Protein AF-A0A941J2A3-F1 (afdb_monomer)

Radius of gyration: 23.54 Å; Cα contacts (8 Å, |Δi|>4): 698; chains: 1; bounding box: 68×48×67 Å

Sequence (342 aa):
MAAGARAVFLANVDDDARRCRMRPGDLDRIDPAVDERLAACHDAADERVDGVRDEADLAPLRIPPAAVGGQASGRVEVAAAQRPYARLFVRRDGALRVLRGPLTARELRAGVALALEGRDIVRDPRRWDGEVTVTLTVTDRGRSTSDRVRLKVAPVLFQHDLQRAERIFAARPGPGRGVPPGPWSVGDAYRPREWRPFASSLVRAAGAAGLSRRDVTFTAGTEQWWRDIWRQDMVEPGVASVPAPGGRVHGMRVLLRAPVLWAPPEGGKATLSRSARLLFRDFRGPDVGVVQQFTPGREPGGVDLQNFTGNFESVPPYEGHRTGGWCTARLRTGRPIRRSCG

Organism: NCBI:txid68278

Structure (mmCIF, N/CA/C/O backbone):
data_AF-A0A941J2A3-F1
#
_entry.id   AF-A0A941J2A3-F1
#
loop_
_atom_site.group_PDB
_atom_site.id
_atom_site.type_symbol
_atom_site.label_atom_id
_atom_site.label_alt_id
_atom_site.label_comp_id
_atom_site.label_asym_id
_atom_site.label_entity_id
_atom_site.label_seq_id
_atom_site.pdbx_PDB_ins_code
_atom_site.Cartn_x
_atom_site.Cartn_y
_atom_site.Cartn_z
_atom_site.occupancy
_atom_site.B_iso_or_equiv
_atom_site.auth_seq_id
_atom_site.auth_comp_id
_atom_site.auth_asym_id
_atom_site.auth_atom_id
_atom_site.pdbx_PDB_model_num
ATOM 1 N N . MET A 1 1 ? 5.681 -17.358 30.801 1.00 32.25 1 MET A N 1
ATOM 2 C CA . MET A 1 1 ? 5.104 -16.083 30.324 1.00 32.25 1 MET A CA 1
ATOM 3 C C . MET A 1 1 ? 5.087 -16.123 28.806 1.00 32.25 1 MET A C 1
ATOM 5 O O . MET A 1 1 ? 6.141 -16.011 28.197 1.00 32.25 1 MET A O 1
ATOM 9 N N . ALA A 1 2 ? 3.934 -16.421 28.205 1.00 30.06 2 ALA A N 1
ATOM 10 C CA . ALA A 1 2 ? 3.794 -16.459 26.752 1.00 30.06 2 ALA A CA 1
ATOM 11 C C . ALA A 1 2 ? 3.868 -15.026 26.208 1.00 30.06 2 ALA A C 1
ATOM 13 O O . ALA A 1 2 ? 3.202 -14.139 26.741 1.00 30.06 2 ALA A O 1
ATOM 14 N N . ALA A 1 3 ? 4.694 -14.799 25.185 1.00 34.88 3 ALA A N 1
ATOM 15 C CA . ALA A 1 3 ? 4.726 -13.544 24.446 1.00 34.88 3 ALA A CA 1
ATOM 16 C C . ALA A 1 3 ? 3.300 -13.238 23.957 1.00 34.88 3 ALA A C 1
ATOM 18 O O . ALA A 1 3 ? 2.760 -13.955 23.118 1.00 34.88 3 ALA A O 1
ATOM 19 N N . GLY A 1 4 ? 2.654 -12.241 24.565 1.00 40.44 4 GLY A N 1
ATOM 20 C CA . GLY A 1 4 ? 1.255 -11.921 24.299 1.00 40.44 4 GLY A CA 1
ATOM 21 C C . GLY A 1 4 ? 1.081 -11.521 22.840 1.00 40.44 4 GLY A C 1
ATOM 22 O O . GLY A 1 4 ? 1.649 -10.518 22.408 1.00 40.44 4 GLY A O 1
ATOM 23 N N . ALA A 1 5 ? 0.321 -12.315 22.086 1.00 52.28 5 ALA A N 1
ATOM 24 C CA . ALA A 1 5 ? 0.013 -12.052 20.689 1.00 52.28 5 ALA A CA 1
ATOM 25 C C . ALA A 1 5 ? -0.629 -10.662 20.560 1.00 52.28 5 ALA A C 1
ATOM 27 O O . ALA A 1 5 ? -1.740 -10.419 21.030 1.00 52.28 5 ALA A O 1
ATOM 28 N N . ARG A 1 6 ? 0.104 -9.724 19.961 1.00 75.94 6 ARG A N 1
ATOM 29 C CA . ARG A 1 6 ? -0.414 -8.405 19.608 1.00 75.94 6 ARG A CA 1
ATOM 30 C C . ARG A 1 6 ? -1.215 -8.547 18.316 1.00 75.94 6 ARG A C 1
ATOM 32 O O . ARG A 1 6 ? -0.736 -9.178 17.378 1.00 75.94 6 ARG A O 1
ATOM 39 N N . ALA A 1 7 ? -2.409 -7.962 18.262 1.00 90.75 7 ALA A N 1
ATOM 40 C CA . ALA A 1 7 ? -3.185 -7.932 17.027 1.00 90.75 7 ALA A CA 1
ATOM 41 C C . ALA A 1 7 ? -2.427 -7.148 15.941 1.00 90.75 7 ALA A C 1
ATOM 43 O O . ALA A 1 7 ? -1.733 -6.171 16.236 1.00 90.75 7 ALA A O 1
ATOM 44 N N . VAL A 1 8 ? -2.557 -7.580 14.691 1.00 95.00 8 VAL A N 1
ATOM 45 C CA . VAL A 1 8 ? -1.927 -6.941 13.530 1.00 95.00 8 VAL A CA 1
ATOM 46 C C . VAL A 1 8 ? -2.986 -6.467 12.541 1.00 95.00 8 VAL A C 1
ATOM 48 O O . VAL A 1 8 ? -4.075 -7.035 12.499 1.00 95.00 8 VAL A O 1
ATOM 51 N N . PHE A 1 9 ? -2.687 -5.418 11.778 1.00 97.62 9 PHE A N 1
ATOM 52 C CA . PHE A 1 9 ? -3.579 -4.853 10.756 1.00 97.62 9 PHE A CA 1
ATOM 53 C C . PHE A 1 9 ? -2.792 -4.479 9.496 1.00 97.62 9 PHE A C 1
ATOM 55 O O . PHE A 1 9 ? -1.593 -4.223 9.586 1.00 97.62 9 PHE A O 1
ATOM 62 N N . LEU A 1 10 ? -3.438 -4.448 8.329 1.00 98.25 10 LEU A N 1
ATOM 63 C CA . LEU A 1 10 ? -2.794 -4.026 7.083 1.00 98.25 10 LEU A CA 1
ATOM 64 C C . LEU A 1 10 ? -2.764 -2.500 6.954 1.00 98.25 10 LEU A C 1
ATOM 66 O O . LEU A 1 10 ? -3.616 -1.789 7.489 1.00 98.25 10 LEU A O 1
ATOM 70 N N . ALA A 1 11 ? -1.776 -2.000 6.215 1.00 98.38 11 ALA A N 1
ATOM 71 C CA . ALA A 1 11 ? -1.878 -0.683 5.608 1.00 98.38 11 ALA A CA 1
ATOM 72 C C . ALA A 1 11 ? -2.713 -0.826 4.326 1.00 98.38 11 ALA A C 1
ATOM 74 O O . ALA A 1 11 ? -2.314 -1.578 3.443 1.00 98.38 11 ALA A O 1
ATOM 75 N N . ASN A 1 12 ? -3.840 -0.122 4.236 1.00 98.50 12 ASN A N 1
ATOM 76 C CA . ASN A 1 12 ? -4.791 -0.169 3.124 1.00 98.50 12 ASN A CA 1
ATOM 77 C C . ASN A 1 12 ? -4.297 0.712 1.955 1.00 98.50 12 ASN A C 1
ATOM 79 O O . ASN A 1 12 ? -4.782 1.826 1.711 1.00 98.50 12 ASN A O 1
ATOM 83 N N . VAL A 1 13 ? -3.177 0.286 1.357 1.00 98.38 13 VAL A N 1
ATOM 84 C CA . VAL A 1 13 ? -2.382 1.056 0.378 1.00 98.38 13 VAL A CA 1
ATOM 85 C C . VAL A 1 13 ? -2.541 0.562 -1.063 1.00 98.38 13 VAL A C 1
ATOM 87 O O . VAL A 1 13 ? -1.806 1.016 -1.947 1.00 98.38 13 VAL A O 1
ATOM 90 N N . ASP A 1 14 ? -3.468 -0.354 -1.311 1.00 98.56 14 ASP A N 1
ATOM 91 C CA . ASP A 1 14 ? -3.864 -0.817 -2.634 1.00 98.56 14 ASP A CA 1
ATOM 92 C C . ASP A 1 14 ? -5.034 0.006 -3.210 1.00 98.56 14 ASP A C 1
ATOM 94 O O . ASP A 1 14 ? -5.204 1.177 -2.862 1.00 98.56 14 ASP A O 1
ATOM 98 N N . ASP A 1 15 ? -5.701 -0.516 -4.240 1.00 98.44 15 ASP A N 1
ATOM 99 C CA . ASP A 1 15 ? -6.724 0.203 -5.014 1.00 98.44 15 ASP A CA 1
ATOM 100 C C . ASP A 1 15 ? -7.743 -0.794 -5.583 1.00 98.44 15 ASP A C 1
ATOM 102 O O . ASP A 1 15 ? -7.796 -1.063 -6.794 1.00 98.44 15 ASP A O 1
ATOM 106 N N . ASP A 1 16 ? -8.532 -1.392 -4.702 1.00 98.19 16 ASP A N 1
ATOM 107 C CA . ASP A 1 16 ? -9.482 -2.455 -5.001 1.00 98.19 16 ASP A CA 1
ATOM 108 C C . ASP A 1 16 ? -10.511 -2.062 -6.055 1.00 98.19 16 ASP A C 1
ATOM 110 O O . ASP A 1 16 ? -10.793 -2.803 -7.008 1.00 98.19 16 ASP A O 1
ATOM 114 N N . ALA A 1 17 ? -11.044 -0.849 -5.932 1.00 96.81 17 ALA A N 1
ATOM 115 C CA . ALA A 1 17 ? -12.019 -0.312 -6.871 1.00 96.81 17 ALA A CA 1
ATOM 116 C C . ALA A 1 17 ? -11.379 0.183 -8.182 1.00 96.81 17 ALA A C 1
ATOM 118 O O . ALA A 1 17 ? -12.089 0.575 -9.118 1.00 96.81 17 ALA A O 1
ATOM 119 N N . ARG A 1 18 ? -10.040 0.173 -8.288 1.00 96.50 18 ARG A N 1
ATOM 120 C CA . ARG A 1 18 ? -9.280 0.762 -9.404 1.00 96.50 18 ARG A CA 1
ATOM 121 C C . ARG A 1 18 ? -9.681 2.219 -9.654 1.00 96.50 18 ARG A C 1
ATOM 123 O O . ARG A 1 18 ? -9.860 2.644 -10.805 1.00 96.50 18 ARG A O 1
ATOM 130 N N . ARG A 1 19 ? -9.884 2.983 -8.583 1.00 95.81 19 ARG A N 1
ATOM 131 C CA . ARG A 1 19 ? -10.281 4.396 -8.618 1.00 95.81 19 ARG A CA 1
ATOM 132 C C . ARG A 1 19 ? -9.101 5.305 -8.939 1.00 95.81 19 ARG A C 1
ATOM 134 O O . ARG A 1 19 ? -9.289 6.373 -9.528 1.00 95.81 19 ARG A O 1
ATOM 141 N N . CYS A 1 20 ? -7.875 4.876 -8.650 1.00 96.69 20 CYS A N 1
ATOM 142 C CA . CYS A 1 20 ? -6.683 5.684 -8.858 1.00 96.69 20 CYS A CA 1
ATOM 143 C C . CYS A 1 20 ? -6.202 5.644 -10.316 1.00 96.69 20 CYS A C 1
ATOM 145 O O . CYS A 1 20 ? -5.289 4.906 -10.701 1.00 96.69 20 CYS A O 1
ATOM 147 N N . ARG A 1 21 ? -6.803 6.494 -11.156 1.00 93.50 21 ARG A N 1
ATOM 148 C CA . ARG A 1 21 ? -6.482 6.604 -12.588 1.00 93.50 21 ARG A CA 1
ATOM 149 C C . ARG A 1 21 ? -5.301 7.534 -12.866 1.00 93.50 21 ARG A C 1
ATOM 151 O O . ARG A 1 21 ? -5.154 8.588 -12.249 1.00 93.50 21 ARG A O 1
ATOM 158 N N . MET A 1 22 ? -4.497 7.168 -13.863 1.00 94.81 22 MET A N 1
ATOM 159 C CA . MET A 1 22 ? -3.527 8.085 -14.464 1.00 94.81 22 MET A CA 1
ATOM 160 C C . MET A 1 22 ? -4.235 9.059 -15.408 1.00 94.81 22 MET A C 1
ATOM 162 O O . MET A 1 22 ? -5.175 8.688 -16.111 1.00 94.81 22 MET A O 1
ATOM 166 N N . ARG A 1 23 ? -3.760 10.302 -15.446 1.00 96.12 23 ARG A N 1
ATOM 167 C CA . ARG A 1 23 ? -4.183 11.316 -16.412 1.00 96.12 23 ARG A CA 1
ATOM 168 C C . ARG A 1 23 ? -3.359 11.187 -17.701 1.00 96.12 23 ARG A C 1
ATOM 170 O O . ARG A 1 23 ? -2.209 10.735 -17.654 1.00 96.12 23 ARG A O 1
ATOM 177 N N . PRO A 1 24 ? -3.902 11.611 -18.855 1.00 94.81 24 PRO A N 1
ATOM 178 C CA . PRO A 1 24 ? -3.136 11.667 -20.095 1.00 94.81 24 PRO A CA 1
ATOM 179 C C . PRO A 1 24 ? -1.817 12.439 -19.922 1.00 94.81 24 PRO A C 1
ATOM 181 O O . PRO A 1 24 ? -1.796 13.543 -19.376 1.00 94.81 24 PRO A O 1
ATOM 184 N N . GLY A 1 25 ? -0.711 11.841 -20.371 1.00 93.06 25 GLY A N 1
ATOM 185 C CA . GLY A 1 25 ? 0.635 12.426 -20.295 1.00 93.06 25 GLY A CA 1
ATOM 186 C C . GLY A 1 25 ? 1.369 12.252 -18.958 1.00 93.06 25 GLY A C 1
ATOM 187 O O . GLY A 1 25 ? 2.542 12.612 -18.871 1.00 93.06 25 GLY A O 1
ATOM 188 N N . ASP A 1 26 ? 0.746 11.668 -17.930 1.00 94.88 26 ASP A N 1
ATOM 189 C CA . ASP A 1 26 ? 1.388 11.462 -16.619 1.00 94.88 26 ASP A CA 1
ATOM 190 C C . ASP A 1 26 ? 2.672 10.634 -16.686 1.00 94.88 26 ASP A C 1
ATOM 192 O O . ASP A 1 26 ? 3.593 10.852 -15.906 1.00 94.88 26 ASP A O 1
ATOM 196 N N . LEU A 1 27 ? 2.748 9.673 -17.605 1.00 92.19 27 LEU A N 1
ATOM 197 C CA . LEU A 1 27 ? 3.938 8.839 -17.774 1.00 92.19 27 LEU A CA 1
ATOM 198 C C . LEU A 1 27 ? 5.156 9.636 -18.249 1.00 92.19 27 LEU A C 1
ATOM 200 O O . LEU A 1 27 ? 6.283 9.261 -17.945 1.00 92.19 27 LEU A O 1
ATOM 204 N N . ASP A 1 28 ? 4.931 10.735 -18.966 1.00 89.44 28 ASP A N 1
ATOM 205 C CA . ASP A 1 28 ? 5.988 11.483 -19.642 1.00 89.44 28 ASP A CA 1
ATOM 206 C C . ASP A 1 28 ? 6.327 12.802 -18.951 1.00 89.44 28 ASP A C 1
ATOM 208 O O . ASP A 1 28 ? 7.429 13.319 -19.115 1.00 89.44 28 ASP A O 1
ATOM 212 N N . ARG A 1 29 ? 5.416 13.349 -18.148 1.00 89.75 29 ARG A N 1
ATOM 213 C CA . ARG A 1 29 ? 5.586 14.672 -17.543 1.00 89.75 29 ARG A CA 1
ATOM 214 C C . ARG A 1 29 ? 6.759 14.730 -16.555 1.00 89.75 29 ARG A C 1
ATOM 216 O O . ARG A 1 29 ? 6.855 13.904 -15.652 1.00 89.75 29 ARG A O 1
ATOM 223 N N . ILE A 1 30 ? 7.618 15.735 -16.671 1.00 86.75 30 ILE A N 1
ATOM 224 C CA . ILE A 1 30 ? 8.715 15.991 -15.725 1.00 86.75 30 ILE A CA 1
ATOM 225 C C . ILE A 1 30 ? 8.184 16.928 -14.639 1.00 86.75 30 ILE A C 1
ATOM 227 O O . ILE A 1 30 ? 8.301 18.144 -14.729 1.00 86.75 30 ILE A O 1
ATOM 231 N N . ASP A 1 31 ? 7.484 16.353 -13.666 1.00 87.56 31 ASP A N 1
ATOM 232 C CA . ASP A 1 31 ? 6.818 17.106 -12.605 1.00 87.56 31 ASP A CA 1
ATOM 233 C C . ASP A 1 31 ? 6.670 16.229 -11.350 1.00 87.56 31 ASP A C 1
ATOM 235 O O . ASP A 1 31 ? 5.950 15.223 -11.405 1.00 87.56 31 ASP A O 1
ATOM 239 N N . PRO A 1 32 ? 7.321 16.576 -10.223 1.00 87.75 32 PRO A N 1
ATOM 240 C CA . PRO A 1 32 ? 7.183 15.826 -8.977 1.00 87.75 32 PRO A CA 1
ATOM 241 C C . PRO A 1 32 ? 5.744 15.809 -8.439 1.00 87.75 32 PRO A C 1
ATOM 243 O O . PRO A 1 32 ? 5.368 14.842 -7.778 1.00 87.75 32 PRO A O 1
ATOM 246 N N . ALA A 1 33 ? 4.892 16.783 -8.788 1.00 92.19 33 ALA A N 1
ATOM 247 C CA . ALA A 1 33 ? 3.485 16.773 -8.380 1.00 92.19 33 ALA A CA 1
ATOM 248 C C . ALA A 1 33 ? 2.704 15.591 -8.989 1.00 92.19 33 ALA A C 1
ATOM 250 O O . ALA A 1 33 ? 1.691 15.154 -8.436 1.00 92.19 33 ALA A O 1
ATOM 251 N N . VAL A 1 34 ? 3.166 15.033 -10.118 1.00 93.88 34 VAL A N 1
ATOM 252 C CA . VAL A 1 34 ? 2.606 13.789 -10.667 1.00 93.88 34 VAL A CA 1
ATOM 253 C C . VAL A 1 34 ? 2.948 12.612 -9.759 1.00 93.88 34 VAL A C 1
ATOM 255 O O . VAL A 1 34 ? 2.068 11.811 -9.456 1.00 93.88 34 VAL A O 1
ATOM 258 N N . ASP A 1 35 ? 4.196 12.518 -9.302 1.00 92.88 35 ASP A N 1
ATOM 259 C CA . ASP A 1 35 ? 4.647 11.444 -8.415 1.00 92.88 35 ASP A CA 1
ATOM 260 C C . ASP A 1 35 ? 3.943 11.504 -7.054 1.00 92.88 35 ASP A C 1
ATOM 262 O O . ASP A 1 35 ? 3.495 10.475 -6.552 1.00 92.88 35 ASP A O 1
ATOM 266 N N . GLU A 1 36 ? 3.799 12.701 -6.484 1.00 93.88 36 GLU A N 1
ATOM 267 C CA . GLU A 1 36 ? 3.058 12.933 -5.239 1.00 93.88 36 GLU A CA 1
ATOM 268 C C . GLU A 1 36 ? 1.589 12.533 -5.379 1.00 93.88 36 GLU A C 1
ATOM 270 O O . GLU A 1 36 ? 1.073 11.772 -4.563 1.00 93.88 36 GLU A O 1
ATOM 275 N N . ARG A 1 37 ? 0.917 12.974 -6.451 1.00 96.19 37 ARG A N 1
ATOM 276 C CA . ARG A 1 37 ? -0.491 12.633 -6.688 1.00 96.19 37 ARG A CA 1
ATOM 277 C C . ARG A 1 37 ? -0.700 11.135 -6.884 1.00 96.19 37 ARG A C 1
ATOM 279 O O . ARG A 1 37 ? -1.685 10.593 -6.391 1.00 96.19 37 ARG A O 1
ATOM 286 N N . LEU A 1 38 ? 0.172 10.476 -7.650 1.00 96.81 38 LEU A N 1
ATOM 287 C CA . LEU A 1 38 ? 0.055 9.039 -7.888 1.00 96.81 38 LEU A CA 1
ATOM 288 C C . LEU A 1 38 ? 0.265 8.253 -6.592 1.00 96.81 38 LEU A C 1
ATOM 290 O O . LEU A 1 38 ? -0.517 7.342 -6.343 1.00 96.81 38 LEU A O 1
ATOM 294 N N . ALA A 1 39 ? 1.251 8.628 -5.772 1.00 95.75 39 ALA A N 1
ATOM 295 C CA . ALA A 1 39 ? 1.518 7.987 -4.486 1.00 95.75 39 ALA A CA 1
ATOM 296 C C . ALA A 1 39 ? 0.429 8.255 -3.431 1.00 95.75 39 ALA A C 1
ATOM 298 O O . ALA A 1 39 ? 0.173 7.396 -2.597 1.00 95.75 39 ALA A O 1
ATOM 299 N N . ALA A 1 40 ? -0.229 9.417 -3.474 1.00 96.44 40 ALA A N 1
ATOM 300 C CA . ALA A 1 40 ? -1.281 9.792 -2.528 1.00 96.44 40 ALA A CA 1
ATOM 301 C C . ALA A 1 40 ? -2.640 9.111 -2.784 1.00 96.44 40 ALA A C 1
ATOM 303 O O . ALA A 1 40 ? -3.573 9.330 -2.018 1.00 96.44 40 ALA A O 1
ATOM 304 N N . CYS A 1 41 ? -2.782 8.334 -3.864 1.00 97.75 41 CYS A N 1
ATOM 305 C CA . CYS A 1 41 ? -4.029 7.649 -4.198 1.00 97.75 41 CYS A CA 1
ATOM 306 C C . CYS A 1 41 ? -3.910 6.137 -3.973 1.00 97.75 41 CYS A C 1
ATOM 308 O O . CYS A 1 41 ? -3.144 5.461 -4.669 1.00 97.75 41 CYS A O 1
ATOM 310 N N . HIS A 1 42 ? -4.708 5.658 -3.024 1.00 98.00 42 HIS A N 1
ATOM 311 C CA . HIS A 1 42 ? -4.906 4.277 -2.574 1.00 98.00 42 HIS A CA 1
ATOM 312 C C . HIS A 1 42 ? -6.183 4.233 -1.713 1.00 98.00 42 HIS A C 1
ATOM 314 O O . HIS A 1 42 ? -6.683 5.311 -1.381 1.00 98.00 42 HIS A O 1
ATOM 320 N N . ASP A 1 43 ? -6.689 3.072 -1.301 1.00 98.56 43 ASP A N 1
ATOM 321 C CA . ASP A 1 43 ? -7.992 2.947 -0.622 1.00 98.56 43 ASP A CA 1
ATOM 322 C C . ASP A 1 43 ? -8.108 3.754 0.682 1.00 98.56 43 ASP A C 1
ATOM 324 O O . ASP A 1 43 ? -9.030 4.563 0.809 1.00 98.56 43 ASP A O 1
ATOM 328 N N . ALA A 1 44 ? -7.070 3.785 1.522 1.00 98.19 44 ALA A N 1
ATOM 329 C CA . ALA A 1 44 ? -7.043 4.675 2.693 1.00 98.19 44 ALA A CA 1
ATOM 330 C C . ALA A 1 44 ? -6.933 6.196 2.425 1.00 98.19 44 ALA A C 1
ATOM 332 O O . ALA A 1 44 ? -6.915 6.996 3.381 1.00 98.19 44 ALA A O 1
ATOM 333 N N . ALA A 1 45 ? -6.842 6.639 1.167 1.00 97.38 45 ALA A N 1
ATOM 334 C CA . ALA A 1 45 ? -6.689 8.055 0.819 1.00 97.38 45 ALA A CA 1
ATOM 335 C C . ALA A 1 45 ? -7.936 8.902 1.124 1.00 97.38 45 ALA A C 1
ATOM 337 O O . ALA A 1 45 ? -7.812 10.108 1.347 1.00 97.38 45 ALA A O 1
ATOM 338 N N . ASP A 1 46 ? -9.122 8.296 1.188 1.00 96.88 46 ASP A N 1
ATOM 339 C CA . ASP A 1 46 ? -10.365 8.983 1.537 1.00 96.88 46 ASP A CA 1
ATOM 340 C C . ASP A 1 46 ? -11.124 8.257 2.660 1.00 96.88 46 ASP A C 1
ATOM 342 O O . ASP A 1 46 ? -10.511 7.595 3.485 1.00 96.88 46 ASP A O 1
ATOM 346 N N . GLU A 1 47 ? -12.413 8.528 2.823 1.00 97.50 47 GLU A N 1
ATOM 347 C CA . GLU A 1 47 ? -13.234 8.067 3.949 1.00 97.50 47 GLU A CA 1
ATOM 348 C C . GLU A 1 47 ? -14.279 7.017 3.544 1.00 97.50 47 GLU A C 1
ATOM 350 O O . GLU A 1 47 ? -15.231 6.767 4.293 1.00 97.50 47 GLU A O 1
ATOM 355 N N . ARG A 1 48 ? -14.162 6.464 2.338 1.00 97.25 48 ARG A N 1
ATOM 356 C CA . ARG A 1 48 ? -15.086 5.470 1.798 1.00 97.25 48 ARG A CA 1
ATOM 357 C C . ARG A 1 48 ? -14.497 4.077 1.969 1.00 97.25 48 ARG A C 1
ATOM 359 O O . ARG A 1 48 ? -13.289 3.926 2.013 1.00 97.25 48 ARG A O 1
ATOM 366 N N . VAL A 1 49 ? -15.391 3.099 2.106 1.00 98.12 49 VAL A N 1
ATOM 367 C CA . VAL A 1 49 ? -15.054 1.677 2.020 1.00 98.12 49 VAL A CA 1
ATOM 368 C C . VAL A 1 49 ? -15.742 1.152 0.765 1.00 98.12 49 VAL A C 1
ATOM 370 O O . VAL A 1 49 ? -16.968 0.995 0.746 1.00 98.12 49 VAL A O 1
ATOM 373 N N . ASP A 1 50 ? -14.978 0.956 -0.301 1.00 95.00 50 ASP A N 1
ATOM 374 C CA . ASP A 1 50 ? -15.455 0.736 -1.667 1.00 95.00 50 ASP A CA 1
ATOM 375 C C . ASP A 1 50 ? -15.659 -0.761 -1.979 1.00 95.00 50 ASP A C 1
ATOM 377 O O . ASP A 1 50 ? -15.195 -1.313 -2.978 1.00 95.00 50 ASP A O 1
ATOM 381 N N . GLY A 1 51 ? -16.454 -1.423 -1.135 1.00 95.44 51 GLY A N 1
ATOM 382 C CA . GLY A 1 51 ? -16.916 -2.795 -1.342 1.00 95.44 51 GLY A CA 1
ATOM 383 C C . GLY A 1 51 ? -16.242 -3.830 -0.445 1.00 95.44 51 GLY A C 1
ATOM 384 O O . GLY A 1 51 ? -15.586 -3.518 0.541 1.00 95.44 51 GLY A O 1
ATOM 385 N N . VAL A 1 52 ? -16.483 -5.104 -0.761 1.00 95.75 52 VAL A N 1
ATOM 386 C CA . VAL A 1 52 ? -16.124 -6.231 0.120 1.00 95.75 52 VAL A CA 1
ATOM 387 C C . VAL A 1 52 ? -14.635 -6.561 0.148 1.00 95.75 52 VAL A C 1
ATOM 389 O O . VAL A 1 52 ? -14.219 -7.283 1.047 1.00 95.75 52 VAL A O 1
ATOM 392 N N . ARG A 1 53 ? -13.869 -6.112 -0.852 1.00 96.50 53 ARG A N 1
ATOM 393 C CA . ARG A 1 53 ? -12.418 -6.326 -0.886 1.00 96.50 53 ARG A CA 1
ATOM 394 C C . ARG A 1 53 ? -11.722 -5.308 0.010 1.00 96.50 53 ARG A C 1
ATOM 396 O O . ARG A 1 53 ? -11.152 -5.739 0.996 1.00 96.50 53 ARG A O 1
ATOM 403 N N . ASP A 1 54 ? -12.038 -4.029 -0.186 1.00 98.19 54 ASP A N 1
ATOM 404 C CA . ASP A 1 54 ? -11.543 -2.948 0.670 1.00 98.19 54 ASP A CA 1
ATOM 405 C C . ASP A 1 54 ? -11.904 -3.211 2.142 1.00 98.19 54 ASP A C 1
ATOM 407 O O . ASP A 1 54 ? -11.056 -3.231 3.027 1.00 98.19 54 ASP A O 1
ATOM 411 N N . GLU A 1 55 ? -13.158 -3.598 2.421 1.00 97.62 55 GLU A N 1
ATOM 412 C CA . GLU A 1 55 ? -13.560 -4.001 3.775 1.00 97.62 55 GLU A CA 1
ATOM 413 C C . GLU A 1 55 ? -12.718 -5.158 4.364 1.00 97.62 55 GLU A C 1
ATOM 415 O O . GLU A 1 55 ? -12.546 -5.220 5.585 1.00 97.62 55 GLU A O 1
ATOM 420 N N . ALA A 1 56 ? -12.207 -6.076 3.537 1.00 96.31 56 ALA A N 1
ATOM 421 C CA . ALA A 1 56 ? -11.386 -7.203 3.978 1.00 96.31 56 ALA A CA 1
ATOM 422 C C . ALA A 1 56 ? -9.959 -6.795 4.389 1.00 96.31 56 ALA A C 1
ATOM 424 O O . ALA A 1 56 ? -9.346 -7.516 5.183 1.00 96.31 56 ALA A O 1
ATOM 425 N N . ASP A 1 57 ? -9.459 -5.645 3.928 1.00 97.88 57 ASP A N 1
ATOM 426 C CA . ASP A 1 57 ? -8.170 -5.081 4.345 1.00 97.88 57 ASP A CA 1
ATOM 427 C C . ASP A 1 57 ? -8.222 -4.408 5.722 1.00 97.88 57 ASP A C 1
ATOM 429 O O . ASP A 1 57 ? -7.201 -4.270 6.410 1.00 97.88 57 ASP A O 1
ATOM 433 N N . LEU A 1 58 ? -9.419 -4.031 6.180 1.00 98.19 58 LEU A N 1
ATOM 434 C CA . LEU A 1 58 ? -9.611 -3.399 7.478 1.00 98.19 58 LEU A CA 1
ATOM 435 C C . LEU A 1 58 ? -9.569 -4.428 8.618 1.00 98.19 58 LEU A C 1
ATOM 437 O O . LEU A 1 58 ? -10.199 -5.486 8.587 1.00 98.19 58 LEU A O 1
ATOM 441 N N . ALA A 1 59 ? -8.900 -4.076 9.717 1.00 97.31 59 ALA A N 1
ATOM 442 C CA . ALA A 1 59 ? -8.857 -4.920 10.905 1.00 97.31 59 ALA A CA 1
ATOM 443 C C . ALA A 1 59 ? -10.169 -4.822 11.706 1.00 97.31 59 ALA A C 1
ATOM 445 O O . ALA A 1 59 ? -10.499 -3.746 12.222 1.00 97.31 59 ALA A O 1
ATOM 446 N N . PRO A 1 60 ? -10.919 -5.926 11.881 1.00 96.31 60 PRO A N 1
ATOM 447 C CA . PRO A 1 60 ? -12.175 -5.896 12.613 1.00 96.31 60 PRO A CA 1
ATOM 448 C C . PRO A 1 60 ? -11.932 -5.710 14.115 1.00 96.31 60 PRO A C 1
ATOM 450 O O . PRO A 1 60 ? -11.151 -6.428 14.738 1.00 96.31 60 PRO A O 1
ATOM 453 N N . LEU A 1 61 ? -12.675 -4.786 14.719 1.00 96.94 61 LEU A N 1
ATOM 454 C CA . LEU A 1 61 ? -12.719 -4.546 16.159 1.00 96.94 61 LEU A CA 1
ATOM 455 C C . LEU A 1 61 ? -14.159 -4.736 16.653 1.00 96.94 61 LEU A C 1
ATOM 457 O O . LEU A 1 61 ? -15.122 -4.437 15.947 1.00 96.94 61 LEU A O 1
ATOM 461 N N . ARG A 1 62 ? -14.336 -5.250 17.873 1.00 96.88 62 ARG A N 1
ATOM 462 C CA . ARG A 1 62 ? -15.670 -5.500 18.437 1.00 96.88 62 ARG A CA 1
ATOM 463 C C . ARG A 1 62 ? -15.775 -4.962 19.851 1.00 96.88 62 ARG A C 1
ATOM 465 O O . ARG A 1 62 ? -14.903 -5.216 20.675 1.00 96.88 62 ARG A O 1
ATOM 472 N N . ILE A 1 63 ? -16.878 -4.276 20.122 1.00 97.81 63 ILE A N 1
ATOM 473 C CA . ILE A 1 63 ? -17.325 -3.952 21.475 1.00 97.81 63 ILE A CA 1
ATOM 474 C C . ILE A 1 63 ? -18.479 -4.908 21.788 1.00 97.81 63 ILE A C 1
ATOM 476 O O . ILE A 1 63 ? -19.483 -4.876 21.067 1.00 97.81 63 ILE A O 1
ATOM 480 N N . PRO A 1 64 ? -18.360 -5.783 22.802 1.00 97.62 64 PRO A N 1
ATOM 481 C CA . PRO A 1 64 ? -19.450 -6.677 23.168 1.00 97.62 64 PRO A CA 1
ATOM 482 C C . PRO A 1 64 ? -20.657 -5.886 23.707 1.00 97.62 64 PRO A C 1
ATOM 484 O O . PRO A 1 64 ? -20.481 -4.770 24.203 1.00 97.62 64 PRO A O 1
ATOM 487 N N . PRO A 1 65 ? -21.875 -6.455 23.642 1.00 97.94 65 PRO A N 1
ATOM 488 C CA . PRO A 1 65 ? -23.051 -5.902 24.309 1.00 97.94 65 PRO A CA 1
ATOM 489 C C . PRO A 1 65 ? -22.774 -5.542 25.774 1.00 97.94 65 PRO A C 1
ATOM 491 O O . PRO A 1 65 ? -22.233 -6.354 26.524 1.00 97.94 65 PRO A O 1
ATOM 494 N N . ALA A 1 66 ? -23.168 -4.338 26.189 1.00 95.38 66 ALA A N 1
ATOM 495 C CA . ALA A 1 66 ? -22.937 -3.828 27.537 1.00 95.38 66 ALA A CA 1
ATOM 496 C C . ALA A 1 66 ? -24.244 -3.433 28.247 1.00 95.38 66 ALA A C 1
ATOM 498 O O . ALA A 1 66 ? -25.133 -2.803 27.669 1.00 95.38 66 ALA A O 1
ATOM 499 N N . ALA A 1 67 ? -24.341 -3.745 29.541 1.00 95.94 67 ALA A N 1
ATOM 500 C CA . ALA A 1 67 ? -25.465 -3.355 30.390 1.00 95.94 67 ALA A CA 1
ATOM 501 C C . ALA A 1 67 ? -25.316 -1.896 30.867 1.00 95.94 67 ALA A C 1
ATOM 503 O O . ALA A 1 67 ? -24.790 -1.631 31.946 1.00 95.94 67 ALA A O 1
ATOM 504 N N . VAL A 1 68 ? -25.774 -0.943 30.050 1.00 97.06 68 VAL A N 1
ATOM 505 C CA . VAL A 1 68 ? -25.646 0.504 30.313 1.00 97.06 68 VAL A CA 1
ATOM 506 C C . VAL A 1 68 ? -26.997 1.219 30.446 1.00 97.06 68 VAL A C 1
ATOM 508 O O . VAL A 1 68 ? -28.013 0.782 29.890 1.00 97.06 68 VAL A O 1
ATOM 511 N N . GLY A 1 69 ? -27.030 2.335 31.183 1.00 96.94 69 GLY A N 1
ATOM 512 C CA . GLY A 1 69 ? -28.192 3.221 31.324 1.00 96.94 69 GLY A CA 1
ATOM 513 C C . GLY A 1 69 ? -28.631 3.896 30.014 1.00 96.94 69 GLY A C 1
ATOM 514 O O . GLY A 1 69 ? -27.923 3.885 29.013 1.00 96.94 69 GLY A O 1
ATOM 515 N N . GLY A 1 70 ? -29.850 4.458 29.988 1.00 96.69 70 GLY A N 1
ATOM 516 C CA . GLY A 1 70 ? -30.448 5.040 28.769 1.00 96.69 70 GLY A CA 1
ATOM 517 C C . GLY A 1 70 ? -29.735 6.282 28.229 1.00 96.69 70 GLY A C 1
ATOM 518 O O . GLY A 1 70 ? -29.871 6.586 27.051 1.00 96.69 70 GLY A O 1
ATOM 519 N N . GLN A 1 71 ? -28.957 6.950 29.079 1.00 96.06 71 GLN A N 1
ATOM 520 C CA . GLN A 1 71 ? -28.175 8.147 28.755 1.00 96.06 71 GLN A CA 1
ATOM 521 C C . GLN A 1 71 ? -26.675 7.843 28.611 1.00 96.06 71 GLN A C 1
ATOM 523 O O . GLN A 1 71 ? -25.853 8.756 28.596 1.00 96.06 71 GLN A O 1
ATOM 528 N N . ALA A 1 72 ? -26.296 6.562 28.551 1.00 98.00 72 ALA A N 1
ATOM 529 C CA . ALA A 1 72 ? -24.903 6.180 28.394 1.00 98.00 72 ALA A CA 1
ATOM 530 C C . ALA A 1 72 ? -24.360 6.563 27.010 1.00 98.00 72 ALA A C 1
ATOM 532 O O . ALA A 1 72 ? -25.078 6.535 26.007 1.00 98.00 72 ALA A O 1
ATOM 533 N N . SER A 1 73 ? -23.067 6.867 26.951 1.00 98.19 73 SER A N 1
ATOM 534 C CA . SER A 1 73 ? -22.361 7.148 25.701 1.00 98.19 73 SER A CA 1
ATOM 535 C C . SER A 1 73 ? -20.984 6.496 25.690 1.00 98.19 73 SER A C 1
ATOM 537 O O . SER A 1 73 ? -20.362 6.315 26.736 1.00 98.19 73 SER A O 1
ATOM 539 N N . GLY A 1 74 ? -20.518 6.111 24.505 1.00 98.31 74 GLY A N 1
ATOM 540 C CA . GLY A 1 74 ? -19.202 5.517 24.298 1.00 98.31 74 GLY A CA 1
ATOM 541 C C . GLY A 1 74 ? -18.361 6.385 23.377 1.00 98.31 74 GLY A C 1
ATOM 542 O O . GLY A 1 74 ? -18.817 6.790 22.318 1.00 98.31 74 GLY A O 1
ATOM 543 N N . ARG A 1 75 ? -17.118 6.664 23.736 1.00 98.38 75 ARG A N 1
ATOM 544 C CA . ARG A 1 75 ? -16.148 7.368 22.896 1.00 98.38 75 ARG A CA 1
ATOM 545 C C . ARG A 1 75 ? -15.058 6.384 22.510 1.00 98.38 75 ARG A C 1
ATOM 547 O O . ARG A 1 75 ? -14.443 5.803 23.397 1.00 98.38 75 ARG A O 1
ATOM 554 N N . VAL A 1 76 ? -14.830 6.198 21.213 1.00 98.44 76 VAL A N 1
ATOM 555 C CA . VAL A 1 76 ? -13.729 5.367 20.710 1.00 98.44 76 VAL A CA 1
ATOM 556 C C . VAL A 1 76 ? -12.757 6.253 19.960 1.00 98.44 76 VAL A C 1
ATOM 558 O O . VAL A 1 76 ? -13.157 6.989 19.059 1.00 98.44 76 VAL A O 1
ATOM 561 N N . GLU A 1 77 ? -11.488 6.201 20.343 1.00 97.38 77 GLU A N 1
ATOM 562 C CA . GLU A 1 77 ? -10.470 7.098 19.811 1.00 97.38 77 GLU A CA 1
ATOM 563 C C . GLU A 1 77 ? -9.153 6.373 19.557 1.00 97.38 77 GLU A C 1
ATOM 565 O O . GLU A 1 77 ? -8.731 5.506 20.324 1.00 97.38 77 GLU A O 1
ATOM 570 N N . VAL A 1 78 ? -8.479 6.795 18.488 1.00 97.44 78 VAL A N 1
ATOM 571 C CA . VAL A 1 78 ? -7.054 6.543 18.267 1.00 97.44 78 VAL A CA 1
ATOM 572 C C . VAL A 1 78 ? -6.257 7.648 18.961 1.00 97.44 78 VAL A C 1
ATOM 574 O O . VAL A 1 78 ? -6.640 8.829 18.899 1.00 97.44 78 VAL A O 1
ATOM 577 N N . ALA A 1 79 ? -5.145 7.283 19.607 1.00 95.12 79 ALA A N 1
ATOM 578 C CA . ALA A 1 79 ? -4.257 8.250 20.250 1.00 95.12 79 ALA A CA 1
ATOM 579 C C . ALA A 1 79 ? -3.825 9.346 19.260 1.00 95.12 79 ALA A C 1
ATOM 581 O O . ALA A 1 79 ? -3.573 9.072 18.088 1.00 95.12 79 ALA A O 1
ATOM 582 N N . ALA A 1 80 ? -3.732 10.598 19.720 1.00 94.50 80 ALA A N 1
ATOM 583 C CA . ALA A 1 80 ? -3.580 11.761 18.839 1.00 94.50 80 ALA A CA 1
ATOM 584 C C . ALA A 1 80 ? -2.402 11.643 17.850 1.00 94.50 80 ALA A C 1
ATOM 586 O O . ALA A 1 80 ? -2.583 11.897 16.662 1.00 94.50 80 ALA A O 1
ATOM 587 N N . ALA A 1 81 ? -1.241 11.173 18.317 1.00 95.50 81 ALA A N 1
ATOM 588 C CA . ALA A 1 81 ? -0.046 10.980 17.491 1.00 95.50 81 ALA A CA 1
ATOM 589 C C . ALA A 1 81 ? -0.195 9.892 16.405 1.00 95.50 81 ALA A C 1
ATOM 591 O O . ALA A 1 81 ? 0.558 9.881 15.438 1.00 95.50 81 ALA A O 1
ATOM 592 N N . GLN A 1 82 ? -1.166 8.986 16.551 1.00 96.94 82 GLN A N 1
ATOM 593 C CA . GLN A 1 82 ? -1.395 7.843 15.661 1.00 96.94 82 GLN A CA 1
ATOM 594 C C . GLN A 1 82 ? -2.524 8.091 14.645 1.00 96.94 82 GLN A C 1
ATOM 596 O O . GLN A 1 82 ? -2.633 7.360 13.666 1.00 96.94 82 GLN A O 1
ATOM 601 N N . ARG A 1 83 ? -3.347 9.135 14.833 1.00 95.88 83 ARG A N 1
ATOM 602 C CA . ARG A 1 83 ? -4.472 9.484 13.936 1.00 95.88 83 ARG A CA 1
ATOM 603 C C . ARG A 1 83 ? -4.080 9.711 12.466 1.00 95.88 83 ARG A C 1
ATOM 605 O O . ARG A 1 83 ? -4.898 9.405 11.600 1.00 95.88 83 ARG A O 1
ATOM 612 N N . PRO A 1 84 ? -2.877 10.217 12.127 1.00 97.00 84 PRO A N 1
ATOM 613 C CA . PRO A 1 84 ? -2.456 10.282 10.727 1.00 97.00 84 PRO A CA 1
ATOM 614 C C . PRO A 1 84 ? -2.343 8.903 10.061 1.00 97.00 84 PRO A C 1
ATOM 616 O O . PRO A 1 84 ? -2.578 8.803 8.862 1.00 97.00 84 PRO A O 1
ATOM 619 N N . TYR A 1 85 ? -2.048 7.853 10.834 1.00 98.19 85 TYR A N 1
ATOM 620 C CA . TYR A 1 85 ? -1.723 6.511 10.339 1.00 98.19 85 TYR A CA 1
ATOM 621 C C . TYR A 1 85 ? -2.876 5.512 10.440 1.00 98.19 85 TYR A C 1
ATOM 623 O O . TYR A 1 85 ? -2.745 4.390 9.957 1.00 98.19 85 TYR A O 1
ATOM 631 N N . ALA A 1 86 ? -3.995 5.887 11.064 1.00 98.06 86 ALA A N 1
ATOM 632 C CA . ALA A 1 86 ? -5.138 4.998 11.205 1.00 98.06 86 ALA A CA 1
ATOM 633 C C . ALA A 1 86 ? -6.481 5.731 11.203 1.00 98.06 86 ALA A C 1
ATOM 635 O O . ALA A 1 86 ? -6.596 6.850 11.708 1.00 98.06 86 ALA A O 1
ATOM 636 N N . ARG A 1 87 ? -7.512 5.065 10.683 1.00 98.44 87 ARG A N 1
ATOM 637 C CA . ARG A 1 87 ? -8.900 5.542 10.663 1.00 98.44 87 ARG A CA 1
ATOM 638 C C . ARG A 1 87 ? -9.825 4.482 11.252 1.00 98.44 87 ARG A C 1
ATOM 640 O O . ARG A 1 87 ? -9.626 3.290 11.051 1.00 98.44 87 ARG A O 1
ATOM 647 N N . LEU A 1 88 ? -10.829 4.925 12.007 1.00 98.56 88 LEU A N 1
ATOM 648 C CA . LEU A 1 88 ? -11.855 4.053 12.576 1.00 98.56 88 LEU A CA 1
ATOM 649 C C . LEU A 1 88 ? -13.163 4.202 11.810 1.00 98.56 88 LEU A C 1
ATOM 651 O O . LEU A 1 88 ? -13.637 5.317 11.576 1.00 98.56 88 LEU A O 1
ATOM 655 N N . PHE A 1 89 ? -13.779 3.066 11.524 1.00 98.75 89 PHE A N 1
ATOM 656 C CA . PHE A 1 89 ? -15.123 2.956 10.987 1.00 98.75 89 PHE A CA 1
ATOM 657 C C . PHE A 1 89 ? -16.023 2.229 11.981 1.00 98.75 89 PHE A C 1
ATOM 659 O O . PHE A 1 89 ? -15.571 1.397 12.769 1.00 98.75 89 PHE A O 1
ATOM 666 N N . VAL A 1 90 ? -17.314 2.535 11.932 1.00 98.62 90 VAL A N 1
ATOM 667 C CA . VAL A 1 90 ? -18.375 1.864 12.680 1.00 98.62 90 VAL A CA 1
ATOM 668 C C . VAL A 1 90 ? -19.420 1.345 11.710 1.00 98.62 90 VAL A C 1
ATOM 670 O O . VAL A 1 90 ? -19.795 2.040 10.763 1.00 98.62 90 VAL A O 1
ATOM 673 N N . ARG A 1 91 ? -19.908 0.124 11.943 1.00 98.06 91 ARG A N 1
ATOM 674 C CA . ARG A 1 91 ? -21.001 -0.425 11.145 1.00 98.06 91 ARG A CA 1
ATOM 675 C C . ARG A 1 91 ? -22.330 0.165 11.600 1.00 98.06 91 ARG A C 1
ATOM 677 O O . ARG A 1 91 ? -22.766 -0.074 12.723 1.00 98.06 91 ARG A O 1
ATOM 684 N N . ARG A 1 92 ? -22.979 0.915 10.711 1.00 96.50 92 ARG A N 1
ATOM 685 C CA . ARG A 1 92 ? -24.308 1.513 10.896 1.00 96.50 92 ARG A CA 1
ATOM 686 C C . ARG A 1 92 ? -25.130 1.274 9.640 1.00 96.50 92 ARG A C 1
ATOM 688 O O . ARG A 1 92 ? -24.639 1.488 8.534 1.00 96.50 92 ARG A O 1
ATOM 695 N N . ASP A 1 93 ? -26.361 0.807 9.820 1.00 93.69 93 ASP A N 1
ATOM 696 C CA . ASP A 1 93 ? -27.283 0.497 8.719 1.00 93.69 93 ASP A CA 1
ATOM 697 C C . ASP A 1 93 ? -26.666 -0.469 7.688 1.00 93.69 93 ASP A C 1
ATOM 699 O O . ASP A 1 93 ? -26.784 -0.290 6.481 1.00 93.69 93 ASP A O 1
ATOM 703 N N . GLY A 1 94 ? -25.925 -1.468 8.180 1.00 92.69 94 GLY A N 1
ATOM 704 C CA . GLY A 1 94 ? -25.260 -2.477 7.352 1.00 92.69 94 GLY A CA 1
ATOM 705 C C . GLY A 1 94 ? -23.944 -2.040 6.698 1.00 92.69 94 GLY A C 1
ATOM 706 O O . GLY A 1 94 ? -23.213 -2.911 6.237 1.00 92.69 94 GLY A O 1
ATOM 707 N N . ALA A 1 95 ? -23.579 -0.755 6.728 1.00 95.50 95 ALA A N 1
ATOM 708 C CA . ALA A 1 95 ? -22.381 -0.223 6.071 1.00 95.50 95 ALA A CA 1
ATOM 709 C C . ALA A 1 95 ? -21.341 0.303 7.070 1.00 95.50 95 ALA A C 1
ATOM 711 O O . ALA A 1 95 ? -21.692 0.816 8.136 1.00 95.50 95 ALA A O 1
ATOM 712 N N . LEU A 1 96 ? -20.056 0.215 6.717 1.00 98.19 96 LEU A N 1
ATOM 713 C CA . LEU A 1 96 ? -18.992 0.899 7.449 1.00 98.19 96 LEU A CA 1
ATOM 714 C C . LEU A 1 96 ? -19.025 2.394 7.135 1.00 98.19 96 LEU A C 1
ATOM 716 O O . LEU A 1 96 ? -19.062 2.813 5.982 1.00 98.19 96 LEU A O 1
ATOM 720 N N . ARG A 1 97 ? -19.025 3.211 8.186 1.00 97.50 97 ARG A N 1
ATOM 721 C CA . ARG A 1 97 ? -18.954 4.670 8.093 1.00 97.50 97 ARG A CA 1
ATOM 722 C C . ARG A 1 97 ? -17.866 5.166 9.018 1.00 97.50 97 ARG A C 1
ATOM 724 O O . ARG A 1 97 ? -17.729 4.627 10.115 1.00 97.50 97 ARG A O 1
ATOM 731 N N . VAL A 1 98 ? -17.137 6.207 8.620 1.00 98.00 98 VAL A N 1
ATOM 732 C CA . VAL A 1 98 ? -16.139 6.829 9.500 1.00 98.00 98 VAL A CA 1
ATOM 733 C C . VAL A 1 98 ? -16.776 7.148 10.844 1.00 98.00 98 VAL A C 1
ATOM 735 O O . VAL A 1 98 ? -17.836 7.781 10.916 1.00 98.00 98 VAL A O 1
ATOM 738 N N . LEU A 1 99 ? -16.137 6.680 11.912 1.00 98.00 99 LEU A N 1
ATOM 739 C CA . LEU A 1 99 ? -16.631 6.882 13.257 1.00 98.00 99 LEU A CA 1
ATOM 740 C C . LEU A 1 99 ? -16.500 8.361 13.623 1.00 98.00 99 LEU A C 1
ATOM 742 O O . LEU A 1 99 ? -15.409 8.880 13.854 1.00 98.00 99 LEU A O 1
ATOM 746 N N . ARG A 1 100 ? -17.650 9.031 13.688 1.00 94.69 100 ARG A N 1
ATOM 747 C CA . ARG A 1 100 ? -17.785 10.413 14.143 1.00 94.69 100 ARG A CA 1
ATOM 748 C C . ARG A 1 100 ? -18.680 10.470 15.367 1.00 94.69 100 ARG A C 1
ATOM 750 O O . ARG A 1 100 ? -19.769 9.893 15.368 1.00 94.69 100 ARG A O 1
ATOM 757 N N . GLY A 1 101 ? -18.233 11.226 16.364 1.00 94.25 101 GLY A N 1
ATOM 758 C CA . GLY A 1 101 ? -18.968 11.416 17.608 1.00 94.25 101 GLY A CA 1
ATOM 759 C C . GLY A 1 101 ? -19.063 10.143 18.458 1.00 94.25 101 GLY A C 1
ATOM 760 O O . GLY A 1 101 ? -18.385 9.150 18.185 1.00 94.25 101 GLY A O 1
ATOM 761 N N . PRO A 1 102 ? -19.871 10.185 19.527 1.00 97.12 102 PRO A N 1
ATOM 762 C CA . PRO A 1 102 ? -20.015 9.059 20.431 1.00 97.12 102 PRO A CA 1
ATOM 763 C C . PRO A 1 102 ? -20.898 7.944 19.848 1.00 97.12 102 PRO A C 1
ATOM 765 O O . PRO A 1 102 ? -21.793 8.168 19.032 1.00 97.12 102 PRO A O 1
ATOM 768 N N . LEU A 1 103 ? -20.660 6.732 20.337 1.00 98.38 103 LEU A N 1
ATOM 769 C CA . LEU A 1 103 ? -21.584 5.609 20.324 1.00 98.38 103 LEU A CA 1
ATOM 770 C C . LEU A 1 103 ? -22.725 5.881 21.310 1.00 98.38 103 LEU A C 1
ATOM 772 O O . LEU A 1 103 ? -22.511 6.358 22.427 1.00 98.38 103 LEU A O 1
ATOM 776 N N . THR A 1 104 ? -23.939 5.554 20.900 1.00 97.88 104 THR A N 1
ATOM 777 C CA . THR A 1 104 ? -25.167 5.708 21.684 1.00 97.88 104 THR A CA 1
ATOM 778 C C . THR A 1 104 ? -25.357 4.565 22.684 1.00 97.88 104 THR A C 1
ATOM 780 O O . THR A 1 104 ? -24.847 3.460 22.490 1.00 97.88 104 THR A O 1
ATOM 783 N N . ALA A 1 105 ? -26.182 4.774 23.716 1.00 98.25 105 ALA A N 1
ATOM 784 C CA . ALA A 1 105 ? -26.593 3.707 24.635 1.00 98.25 105 ALA A CA 1
ATOM 785 C C . ALA A 1 105 ? -27.199 2.492 23.906 1.00 98.25 105 ALA A C 1
ATOM 787 O O . ALA A 1 105 ? -26.974 1.352 24.305 1.00 98.25 105 ALA A O 1
ATOM 788 N N . ARG A 1 106 ? -27.954 2.723 22.820 1.00 97.94 106 ARG A N 1
ATOM 789 C CA . ARG A 1 106 ? -28.543 1.649 22.007 1.00 97.94 106 ARG A CA 1
ATOM 790 C C . ARG A 1 106 ? -27.467 0.808 21.324 1.00 97.94 106 ARG A C 1
ATOM 792 O O . ARG A 1 106 ? -27.536 -0.413 21.392 1.00 97.94 106 ARG A O 1
ATOM 799 N N . GLU A 1 107 ? -26.481 1.453 20.703 1.00 98.19 107 GLU A N 1
ATOM 800 C CA . GLU A 1 107 ? -25.344 0.766 20.077 1.00 98.19 107 GLU A CA 1
ATOM 801 C C . GLU A 1 107 ? -24.537 -0.024 21.116 1.00 98.19 107 GLU A C 1
ATOM 803 O O . GLU A 1 107 ? -24.246 -1.194 20.903 1.00 98.19 107 GLU A O 1
ATOM 808 N N . LEU A 1 108 ? -24.251 0.565 22.282 1.00 98.38 108 LEU A N 1
ATOM 809 C CA . LEU A 1 108 ? -23.524 -0.124 23.354 1.00 98.38 108 LEU A CA 1
ATOM 810 C C . LEU A 1 108 ? -24.270 -1.361 23.881 1.00 98.38 108 LEU A C 1
ATOM 812 O O . LEU A 1 108 ? -23.645 -2.391 24.117 1.00 98.38 108 LEU A O 1
ATOM 816 N N . ARG A 1 109 ? -25.600 -1.301 24.029 1.00 98.25 109 ARG A N 1
ATOM 817 C CA . ARG A 1 109 ? -26.407 -2.463 24.447 1.00 98.25 109 ARG A CA 1
ATOM 818 C C . ARG A 1 109 ? -26.487 -3.557 23.392 1.00 98.25 109 ARG A C 1
ATOM 820 O O . ARG A 1 109 ? -26.583 -4.721 23.755 1.00 98.25 109 ARG A O 1
ATOM 827 N N . ALA A 1 110 ? -26.477 -3.193 22.112 1.00 97.81 110 ALA A N 1
ATOM 828 C CA . ALA A 1 110 ? -26.495 -4.154 21.012 1.00 97.81 110 ALA A CA 1
ATOM 829 C C . ALA A 1 110 ? -25.112 -4.773 20.740 1.00 97.81 110 ALA A C 1
ATOM 831 O O . ALA A 1 110 ? -25.021 -5.831 20.121 1.00 97.81 110 ALA A O 1
ATOM 832 N N . GLY A 1 111 ? -24.044 -4.119 21.203 1.00 98.19 111 GLY A N 1
ATOM 833 C CA . GLY A 1 111 ? -22.684 -4.377 20.752 1.00 98.19 111 GLY A CA 1
ATOM 834 C C . GLY A 1 111 ? -22.380 -3.617 19.460 1.00 98.19 111 GLY A C 1
ATOM 835 O O . GLY A 1 111 ? -23.269 -3.265 18.683 1.00 98.19 111 GLY A O 1
ATOM 836 N N . VAL A 1 112 ? -21.098 -3.338 19.230 1.00 98.50 112 VAL A N 1
ATOM 837 C CA . VAL A 1 112 ? -20.650 -2.483 18.123 1.00 98.50 112 VAL A CA 1
ATOM 838 C C . VAL A 1 112 ? -19.579 -3.191 17.312 1.00 98.50 112 VAL A C 1
ATOM 840 O O . VAL A 1 112 ? -18.557 -3.622 17.849 1.00 98.50 112 VAL A O 1
ATOM 843 N N . ALA A 1 113 ? -19.806 -3.278 16.002 1.00 98.38 113 ALA A N 1
ATOM 844 C CA . ALA A 1 113 ? -18.793 -3.679 15.040 1.00 98.38 113 ALA A CA 1
ATOM 845 C C . ALA A 1 113 ? -18.050 -2.436 14.539 1.00 98.38 113 ALA A C 1
ATOM 847 O O . ALA A 1 113 ? -18.655 -1.492 14.024 1.00 98.38 113 ALA A O 1
ATOM 848 N N . LEU A 1 114 ? -16.737 -2.458 14.706 1.00 98.44 114 LEU A N 1
ATOM 849 C CA . LEU A 1 114 ? -15.808 -1.426 14.286 1.00 98.44 114 LEU A CA 1
ATOM 850 C C . LEU A 1 114 ? -14.809 -2.027 13.294 1.00 98.44 114 LEU A C 1
ATOM 852 O O . LEU A 1 114 ? -14.602 -3.242 13.262 1.00 98.44 114 LEU A O 1
ATOM 856 N N . ALA A 1 115 ? -14.163 -1.174 12.516 1.00 98.25 115 ALA A N 1
ATOM 857 C CA . ALA A 1 115 ? -13.080 -1.570 11.630 1.00 98.25 115 ALA A CA 1
ATOM 858 C C . ALA A 1 115 ? -11.965 -0.517 11.688 1.00 98.25 115 ALA A C 1
ATOM 860 O O . ALA A 1 115 ? -12.246 0.684 11.706 1.00 98.25 115 ALA A O 1
ATOM 861 N N . LEU A 1 116 ? -10.717 -0.969 11.792 1.00 98.62 116 LEU A N 1
ATOM 862 C CA . LEU A 1 116 ? -9.524 -0.132 11.806 1.00 98.62 116 LEU A CA 1
ATOM 863 C C . LEU A 1 116 ? -8.824 -0.240 10.456 1.00 98.62 116 LEU A C 1
ATOM 865 O O . LEU A 1 116 ? -8.392 -1.317 10.059 1.00 98.62 116 LEU A O 1
ATOM 869 N N . GLU A 1 117 ? -8.659 0.892 9.798 1.00 98.69 117 GLU A N 1
ATOM 870 C CA . GLU A 1 117 ? -7.913 1.010 8.557 1.00 98.69 117 GLU A CA 1
ATOM 871 C C . GLU A 1 117 ? -6.523 1.579 8.841 1.00 98.69 117 GLU A C 1
ATOM 873 O O . GLU A 1 117 ? -6.405 2.644 9.457 1.00 98.69 117 GLU A O 1
ATOM 878 N N . GLY A 1 118 ? -5.471 0.893 8.391 1.00 98.44 118 GLY A N 1
ATOM 879 C CA . GLY A 1 118 ? -4.124 1.452 8.355 1.00 98.44 118 GLY A CA 1
ATOM 880 C C . GLY A 1 118 ? -3.954 2.356 7.143 1.00 98.44 118 GLY A C 1
ATOM 881 O O . GLY A 1 118 ? -4.280 1.965 6.032 1.00 98.44 118 GLY A O 1
ATOM 882 N N . ARG A 1 119 ? -3.435 3.568 7.337 1.00 98.38 119 ARG A N 1
ATOM 883 C CA . ARG A 1 119 ? -3.352 4.573 6.264 1.00 98.38 119 ARG A CA 1
ATOM 884 C C . ARG A 1 119 ? -1.999 4.643 5.573 1.00 98.38 119 ARG A C 1
ATOM 886 O O . ARG A 1 119 ? -1.882 5.308 4.551 1.00 98.38 119 ARG A O 1
ATOM 893 N N . ASP A 1 120 ? -0.985 4.010 6.151 1.00 96.62 120 ASP A N 1
ATOM 894 C CA . ASP A 1 120 ? 0.371 4.004 5.618 1.00 96.62 120 ASP A CA 1
ATOM 895 C C . ASP A 1 120 ? 1.187 2.864 6.241 1.00 96.62 120 ASP A C 1
ATOM 897 O O . ASP A 1 120 ? 0.808 2.293 7.268 1.00 96.62 120 ASP A O 1
ATOM 901 N N . ILE A 1 121 ? 2.333 2.565 5.638 1.00 97.19 121 ILE A N 1
ATOM 902 C CA . ILE A 1 121 ? 3.332 1.656 6.207 1.00 97.19 121 ILE A CA 1
ATOM 903 C C . ILE A 1 121 ? 4.262 2.401 7.179 1.00 97.19 121 ILE A C 1
ATOM 905 O O . ILE A 1 121 ? 4.307 3.633 7.222 1.00 97.19 121 ILE A O 1
ATOM 909 N N . V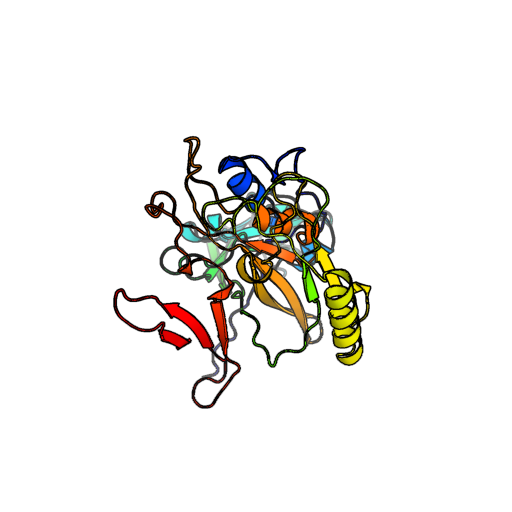AL A 1 122 ? 5.086 1.664 7.929 1.00 96.31 122 VAL A N 1
ATOM 910 C CA . VAL A 1 122 ? 6.172 2.279 8.709 1.00 96.31 122 VAL A CA 1
ATOM 911 C C . VAL A 1 122 ? 7.280 2.751 7.767 1.00 96.31 122 VAL A C 1
ATOM 913 O O . VAL A 1 122 ? 8.059 1.950 7.261 1.00 96.31 122 VAL A O 1
ATOM 916 N N . ARG A 1 123 ? 7.365 4.067 7.552 1.00 92.69 123 ARG A N 1
ATOM 917 C CA . ARG A 1 123 ? 8.421 4.709 6.740 1.00 92.69 123 ARG A CA 1
ATOM 918 C C . ARG A 1 123 ? 9.627 5.148 7.560 1.00 92.69 123 ARG A C 1
ATOM 920 O O . ARG A 1 123 ? 10.759 5.075 7.097 1.00 92.69 123 ARG A O 1
ATOM 927 N N . ASP A 1 124 ? 9.367 5.638 8.768 1.00 92.00 124 ASP A N 1
ATOM 928 C CA . ASP A 1 124 ? 10.378 6.087 9.720 1.00 92.00 124 ASP A CA 1
ATOM 929 C C . ASP A 1 124 ? 9.922 5.697 11.135 1.00 92.00 124 ASP A C 1
ATOM 931 O O . ASP A 1 124 ? 9.019 6.346 11.680 1.00 92.00 124 ASP A O 1
ATOM 935 N N . PRO A 1 125 ? 10.536 4.670 11.756 1.00 91.94 125 PRO A N 1
ATOM 936 C CA . PRO A 1 125 ? 10.138 4.195 13.077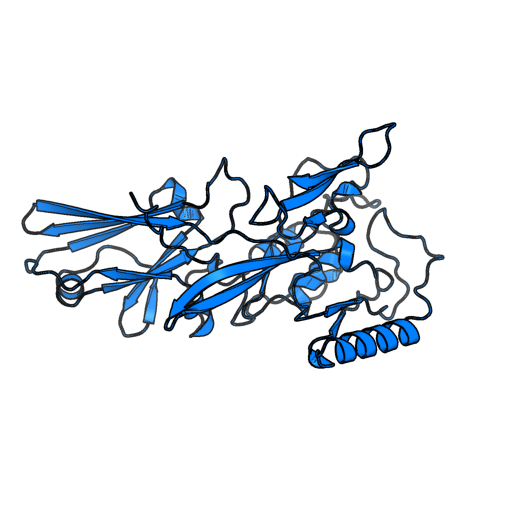 1.00 91.94 125 PRO A CA 1
ATOM 937 C C . PRO A 1 125 ? 10.337 5.240 14.183 1.00 91.94 125 PRO A C 1
ATOM 939 O O . PRO A 1 125 ? 9.774 5.092 15.264 1.00 91.94 125 PRO A O 1
ATOM 942 N N . ARG A 1 126 ? 11.106 6.312 13.933 1.00 93.00 126 ARG A N 1
ATOM 943 C CA . ARG A 1 126 ? 11.250 7.438 14.871 1.00 93.00 126 ARG A CA 1
ATOM 944 C C . ARG A 1 126 ? 10.043 8.373 14.850 1.00 93.00 126 ARG A C 1
ATOM 946 O O . ARG A 1 126 ? 9.807 9.065 15.835 1.00 93.00 126 ARG A O 1
ATOM 953 N N . ARG A 1 127 ? 9.297 8.418 13.740 1.00 93.56 127 ARG A N 1
ATOM 954 C CA . ARG A 1 127 ? 8.052 9.197 13.610 1.00 93.56 127 ARG A CA 1
ATOM 955 C C . ARG A 1 127 ? 6.841 8.388 14.041 1.00 93.56 127 ARG A C 1
ATOM 957 O O . ARG A 1 127 ? 5.961 8.911 14.716 1.00 93.56 127 ARG A O 1
ATOM 964 N N . TRP A 1 128 ? 6.798 7.127 13.630 1.00 96.62 128 TRP A N 1
ATOM 965 C CA . TRP A 1 128 ? 5.767 6.181 14.018 1.00 96.62 128 TRP A CA 1
ATOM 966 C C . TRP A 1 128 ? 6.329 4.776 13.936 1.00 96.62 128 TRP A C 1
ATOM 968 O O . TRP A 1 128 ? 6.777 4.335 12.884 1.00 96.62 128 TRP A O 1
ATOM 978 N N . ASP A 1 129 ? 6.287 4.062 15.050 1.00 95.50 129 ASP A N 1
ATOM 979 C CA . ASP A 1 129 ? 6.862 2.729 15.157 1.00 95.50 129 ASP A CA 1
ATOM 980 C C . ASP A 1 129 ? 5.957 1.641 14.558 1.00 95.50 129 ASP A C 1
ATOM 982 O O . ASP A 1 129 ? 6.346 0.476 14.553 1.00 95.50 129 ASP A O 1
ATOM 986 N N . GLY A 1 130 ? 4.749 1.984 14.100 1.00 96.69 130 GLY A N 1
ATOM 987 C CA . GLY A 1 130 ? 3.747 1.045 13.601 1.00 96.69 130 GLY A CA 1
ATOM 988 C C . GLY A 1 130 ? 2.677 0.653 14.623 1.00 96.69 130 GLY A C 1
ATOM 989 O O . GLY A 1 130 ? 1.809 -0.153 14.301 1.00 96.69 130 GLY A O 1
ATOM 990 N N . GLU A 1 131 ? 2.732 1.144 15.866 1.00 97.06 131 GLU A N 1
ATOM 991 C CA . GLU A 1 131 ? 1.720 0.843 16.885 1.00 97.06 131 GLU A CA 1
ATOM 992 C C . GLU A 1 131 ? 0.515 1.791 16.798 1.00 97.06 131 GLU A C 1
ATOM 994 O O . GLU A 1 131 ? 0.665 3.002 16.629 1.00 97.06 131 GLU A O 1
ATOM 999 N N . VAL A 1 132 ? -0.687 1.236 16.964 1.00 97.88 132 VAL A N 1
ATOM 1000 C CA . VAL A 1 132 ? -1.941 1.978 17.126 1.00 97.88 132 VAL A CA 1
ATOM 1001 C C . VAL A 1 132 ? -2.628 1.518 18.406 1.00 97.88 132 VAL A C 1
ATOM 1003 O O . VAL A 1 132 ? -2.849 0.325 18.613 1.00 97.88 132 VAL A O 1
ATOM 1006 N N . THR A 1 133 ? -2.973 2.467 19.273 1.00 97.69 133 THR A N 1
ATOM 1007 C CA . THR A 1 133 ? -3.793 2.246 20.466 1.00 97.69 133 THR A CA 1
ATOM 1008 C C . THR A 1 133 ? -5.192 2.785 20.218 1.00 97.69 133 THR A C 1
ATOM 1010 O O . THR A 1 133 ? -5.372 3.985 20.001 1.00 97.69 133 THR A O 1
ATOM 1013 N N . VAL A 1 134 ? -6.182 1.898 20.300 1.00 98.19 134 VAL A N 1
ATOM 1014 C CA . VAL A 1 134 ? -7.603 2.250 20.255 1.00 98.19 134 VAL A CA 1
ATOM 1015 C C . VAL A 1 134 ? -8.151 2.173 21.671 1.00 98.19 134 VAL A C 1
ATOM 1017 O O . VAL A 1 134 ? -8.032 1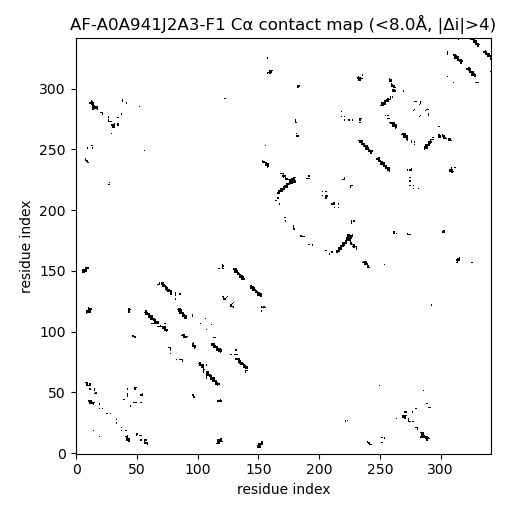.135 22.321 1.00 98.19 134 VAL A O 1
ATOM 1020 N N . THR A 1 135 ? -8.730 3.268 22.155 1.00 98.19 135 THR A N 1
ATOM 1021 C CA . THR A 1 135 ? -9.317 3.356 23.498 1.00 98.19 135 THR A CA 1
ATOM 1022 C C . THR A 1 135 ? -10.820 3.541 23.389 1.00 98.19 135 THR A C 1
ATOM 1024 O O . THR A 1 135 ? -11.272 4.445 22.691 1.00 98.19 135 THR A O 1
ATOM 1027 N N . LEU A 1 136 ? -11.579 2.710 24.097 1.00 98.50 136 LEU A N 1
ATOM 1028 C CA . LEU A 1 136 ? -12.997 2.916 24.367 1.00 98.50 136 LEU A CA 1
ATOM 1029 C C . LEU A 1 136 ? -13.135 3.530 25.761 1.00 98.50 136 LEU A C 1
ATOM 1031 O O . LEU A 1 136 ? -12.592 2.996 26.721 1.00 98.50 136 LEU A O 1
ATOM 1035 N N . THR A 1 137 ? -13.918 4.595 25.880 1.00 98.44 137 THR A N 1
ATOM 1036 C CA . THR A 1 137 ? -14.370 5.160 27.154 1.00 98.44 137 THR A CA 1
ATOM 1037 C C . THR A 1 137 ? -15.889 5.190 27.160 1.00 98.44 137 THR A C 1
ATOM 1039 O O . THR A 1 137 ? -16.494 5.833 26.307 1.00 98.44 137 THR A O 1
ATOM 1042 N N . VAL A 1 138 ? -16.513 4.504 28.112 1.00 98.38 138 VAL A N 1
ATOM 1043 C CA . VAL A 1 138 ? -17.967 4.493 28.305 1.00 98.38 138 VAL A CA 1
ATOM 1044 C C . VAL A 1 138 ? -18.307 5.355 29.508 1.00 98.38 138 VAL A C 1
ATOM 1046 O O . VAL A 1 138 ? -17.789 5.108 30.593 1.00 98.38 138 VAL A O 1
ATOM 1049 N N . THR A 1 139 ? -19.188 6.336 29.324 1.00 98.25 139 THR A N 1
ATOM 1050 C CA . THR A 1 139 ? -19.747 7.161 30.397 1.00 98.25 139 THR A CA 1
ATOM 1051 C C . THR A 1 139 ? -21.201 6.767 30.637 1.00 98.25 139 THR A C 1
ATOM 1053 O O . THR A 1 139 ? -22.019 6.855 29.722 1.00 98.25 139 THR A O 1
ATOM 1056 N N . ASP A 1 140 ? -21.539 6.365 31.863 1.00 97.62 140 ASP A N 1
ATOM 1057 C CA . ASP A 1 140 ? -22.909 6.083 32.302 1.00 97.62 140 ASP A CA 1
ATOM 1058 C C . ASP A 1 140 ? -23.146 6.634 33.715 1.00 97.62 140 ASP A C 1
ATOM 1060 O O . ASP A 1 140 ? -22.336 6.433 34.623 1.00 97.62 140 ASP A O 1
ATOM 1064 N N . ARG A 1 141 ? -24.267 7.341 33.909 1.00 94.31 141 ARG A N 1
ATOM 1065 C CA . ARG A 1 141 ? -24.653 7.976 35.188 1.00 94.31 141 ARG A CA 1
ATOM 1066 C C . ARG A 1 141 ? -23.516 8.784 35.841 1.00 94.31 141 ARG A C 1
ATOM 1068 O O . ARG A 1 141 ? -23.271 8.671 37.038 1.00 94.31 141 ARG A O 1
ATOM 1075 N N . GLY A 1 142 ? -22.784 9.557 35.038 1.00 92.19 142 GLY A N 1
ATOM 1076 C CA . GLY A 1 142 ? -21.676 10.401 35.504 1.00 92.19 142 GLY A CA 1
ATOM 1077 C C . GLY A 1 142 ? -20.373 9.661 35.832 1.00 92.19 142 GLY A C 1
ATOM 1078 O O . GLY A 1 142 ? -19.409 10.303 36.235 1.00 92.19 142 GLY A O 1
ATOM 1079 N N . ARG A 1 143 ? -20.305 8.337 35.644 1.00 96.19 143 ARG A N 1
ATOM 1080 C CA . ARG A 1 143 ? -19.078 7.545 35.823 1.00 96.19 143 ARG A CA 1
ATOM 1081 C C . ARG A 1 143 ? -18.525 7.107 34.476 1.00 96.19 143 ARG A C 1
ATOM 1083 O O . ARG A 1 143 ? -19.298 6.730 33.601 1.00 96.19 143 ARG A O 1
ATOM 1090 N N . SER A 1 144 ? -17.201 7.114 34.341 1.00 97.31 144 SER A N 1
ATOM 1091 C CA . SER A 1 144 ? -16.508 6.674 33.129 1.00 97.31 144 SER A CA 1
ATOM 1092 C C . SER A 1 144 ? -15.637 5.453 33.398 1.00 97.31 144 SER A C 1
ATOM 1094 O O . SER A 1 144 ? -14.912 5.412 34.389 1.00 97.31 144 SER A O 1
ATOM 1096 N N . THR A 1 145 ? -15.676 4.486 32.487 1.00 97.00 145 THR A N 1
ATOM 1097 C CA . THR A 1 145 ? -14.786 3.317 32.461 1.00 97.00 145 THR A CA 1
ATOM 1098 C C . THR A 1 145 ? -14.134 3.208 31.096 1.00 97.00 145 THR A C 1
ATOM 1100 O O . THR A 1 145 ? -14.792 3.483 30.091 1.00 97.00 145 THR A O 1
ATOM 1103 N N . SER A 1 146 ? -12.880 2.764 31.041 1.00 97.38 146 SER A N 1
ATOM 1104 C CA . SER A 1 146 ? -12.146 2.664 29.781 1.00 97.38 146 SER A CA 1
ATOM 1105 C C . SER A 1 146 ? -11.442 1.330 29.615 1.00 97.38 146 SER A C 1
ATOM 1107 O O . SER A 1 146 ? -10.965 0.749 30.587 1.00 97.38 146 SER A O 1
ATOM 1109 N N . ASP A 1 147 ? -11.314 0.909 28.363 1.00 96.88 147 ASP A N 1
ATOM 1110 C CA . ASP A 1 147 ? -10.486 -0.216 27.945 1.00 96.88 147 ASP A CA 1
ATOM 1111 C C . ASP A 1 147 ? -9.722 0.147 26.665 1.00 96.88 147 ASP A C 1
ATOM 1113 O O . ASP A 1 147 ? -10.099 1.077 25.942 1.00 96.88 147 ASP A O 1
ATOM 1117 N N . ARG A 1 148 ? -8.614 -0.545 26.396 1.00 96.56 148 ARG A N 1
ATOM 1118 C CA . ARG A 1 148 ? -7.761 -0.269 25.242 1.00 96.56 148 ARG A CA 1
ATOM 1119 C C . ARG A 1 148 ? -7.200 -1.533 24.615 1.00 96.56 148 ARG A C 1
ATOM 1121 O O . ARG A 1 148 ? -6.745 -2.444 25.300 1.00 96.56 148 ARG A O 1
ATOM 1128 N N . VAL A 1 149 ? -7.096 -1.503 23.295 1.00 96.25 149 VAL A N 1
ATOM 1129 C CA . VAL A 1 149 ? -6.382 -2.511 22.511 1.00 96.25 149 VAL A CA 1
ATOM 1130 C C . VAL A 1 149 ? -5.212 -1.867 21.783 1.00 96.25 149 VAL A C 1
ATOM 1132 O O . VAL A 1 149 ? -5.278 -0.709 21.364 1.00 96.25 149 VAL A O 1
ATOM 1135 N N . ARG A 1 150 ? -4.123 -2.624 21.645 1.00 96.62 150 ARG A N 1
ATOM 1136 C CA . ARG A 1 150 ? -2.941 -2.228 20.877 1.00 96.62 150 ARG A CA 1
ATOM 1137 C C . ARG A 1 150 ? -2.785 -3.144 19.684 1.00 96.62 150 ARG A C 1
ATOM 1139 O O . ARG A 1 150 ? -2.766 -4.364 19.848 1.00 96.62 150 ARG A O 1
ATOM 1146 N N . LEU A 1 151 ? -2.621 -2.541 18.518 1.00 97.00 151 LEU A N 1
ATOM 1147 C CA . LEU A 1 151 ? -2.376 -3.238 17.271 1.00 97.00 151 LEU A CA 1
ATOM 1148 C C . LEU A 1 151 ? -1.060 -2.765 16.652 1.00 97.00 151 LEU A C 1
ATOM 1150 O O . LEU A 1 151 ? -0.605 -1.653 16.928 1.00 97.00 151 LEU A O 1
ATOM 1154 N N . LYS A 1 152 ? -0.440 -3.607 15.826 1.00 97.38 152 LYS A N 1
ATOM 1155 C CA . LYS A 1 152 ? 0.741 -3.252 15.029 1.00 97.38 152 LYS A CA 1
ATOM 1156 C C . LYS A 1 152 ? 0.406 -3.335 13.545 1.00 97.38 152 LYS A C 1
ATOM 1158 O O . LYS A 1 152 ? -0.191 -4.321 13.124 1.00 97.38 152 LYS A O 1
ATOM 1163 N N . VAL A 1 153 ? 0.799 -2.342 12.756 1.00 98.31 153 VAL A N 1
ATOM 1164 C CA . VAL A 1 153 ? 0.704 -2.468 11.300 1.00 98.31 153 VAL A CA 1
ATOM 1165 C C . VAL A 1 153 ? 1.612 -3.613 10.850 1.00 98.31 153 VAL A C 1
ATOM 1167 O O . VAL A 1 153 ? 2.718 -3.781 11.377 1.00 98.31 153 VAL A O 1
ATOM 1170 N N . ALA A 1 154 ? 1.131 -4.430 9.921 1.00 97.06 154 ALA A N 1
ATOM 1171 C CA . ALA A 1 154 ? 1.905 -5.503 9.333 1.00 97.06 154 ALA A CA 1
ATOM 1172 C C . ALA A 1 154 ? 3.135 -4.901 8.631 1.00 97.06 154 ALA A C 1
ATOM 1174 O O . ALA A 1 154 ? 2.987 -3.963 7.840 1.00 97.06 154 ALA A O 1
ATOM 1175 N N . PRO A 1 155 ? 4.354 -5.387 8.923 1.00 95.12 155 PRO A N 1
ATOM 1176 C CA . PRO A 1 155 ? 5.535 -4.921 8.219 1.00 95.12 155 PRO A CA 1
ATOM 1177 C C . PRO A 1 155 ? 5.469 -5.361 6.756 1.00 95.12 155 PRO A C 1
ATOM 1179 O O . PRO A 1 155 ? 4.938 -6.427 6.441 1.00 95.12 155 PRO A O 1
ATOM 1182 N N . VAL A 1 156 ? 6.064 -4.559 5.877 1.00 94.56 156 VAL A N 1
ATOM 1183 C CA . VAL A 1 156 ? 6.332 -4.992 4.507 1.00 94.56 156 VAL A CA 1
ATOM 1184 C C . VAL A 1 156 ? 7.607 -5.823 4.526 1.00 94.56 156 VAL A C 1
ATOM 1186 O O . VAL A 1 156 ? 8.672 -5.322 4.883 1.00 94.56 156 VAL A O 1
ATOM 1189 N N . LEU A 1 157 ? 7.482 -7.097 4.174 1.00 91.56 157 LEU A N 1
ATOM 1190 C CA . LEU A 1 157 ? 8.592 -8.033 4.078 1.00 91.56 157 LEU A CA 1
ATOM 1191 C C . LEU A 1 157 ? 8.976 -8.198 2.613 1.00 91.56 157 LEU A C 1
ATOM 1193 O O . LEU A 1 157 ? 8.115 -8.458 1.772 1.00 91.56 157 LEU A O 1
ATOM 1197 N N . PHE A 1 158 ? 10.257 -8.045 2.308 1.00 90.38 158 PHE A N 1
ATOM 1198 C CA . PHE A 1 158 ? 10.779 -8.321 0.976 1.00 90.38 158 PHE A CA 1
ATOM 1199 C C . PHE A 1 158 ? 10.814 -9.820 0.694 1.00 90.38 158 PHE A C 1
ATOM 1201 O O . PHE A 1 158 ? 10.824 -10.661 1.600 1.00 90.38 158 PHE A O 1
ATOM 1208 N N . GLN A 1 159 ? 10.805 -10.137 -0.593 1.00 87.88 159 GLN A N 1
ATOM 1209 C CA . GLN A 1 159 ? 10.883 -11.504 -1.077 1.00 87.88 159 GLN A CA 1
ATOM 1210 C C . GLN A 1 159 ? 12.347 -11.928 -1.197 1.00 87.88 159 GLN A C 1
ATOM 1212 O O . GLN A 1 159 ? 13.218 -11.110 -1.470 1.00 87.88 159 GLN A O 1
ATOM 1217 N N . HIS A 1 160 ? 12.618 -13.213 -0.980 1.00 89.06 160 HIS A N 1
ATOM 1218 C CA . HIS A 1 160 ? 13.935 -13.806 -1.221 1.00 89.06 160 HIS A CA 1
ATOM 1219 C C . HIS A 1 160 ? 13.827 -14.879 -2.306 1.00 89.06 160 HIS A C 1
ATOM 1221 O O . HIS A 1 160 ? 12.785 -15.521 -2.436 1.00 89.06 160 HIS A O 1
ATOM 1227 N N . ASP A 1 161 ? 14.919 -15.164 -3.012 1.00 88.19 161 ASP A N 1
ATOM 1228 C CA . ASP A 1 161 ? 14.906 -16.031 -4.204 1.00 88.19 161 ASP A CA 1
ATOM 1229 C C . ASP A 1 161 ? 14.484 -17.490 -3.954 1.00 88.19 161 ASP A C 1
ATOM 1231 O O . ASP A 1 161 ? 14.080 -18.190 -4.879 1.00 88.19 161 ASP A O 1
ATOM 1235 N N . LEU A 1 162 ? 14.544 -17.971 -2.704 1.00 90.12 162 LEU A N 1
ATOM 1236 C CA . LEU A 1 162 ? 14.000 -19.292 -2.342 1.00 90.12 162 LEU A CA 1
ATOM 1237 C C . LEU A 1 162 ? 12.467 -19.322 -2.173 1.00 90.12 162 LEU A C 1
ATOM 1239 O O . LEU A 1 162 ? 11.902 -20.396 -1.968 1.00 90.12 162 LEU A O 1
ATOM 1243 N N . GLN A 1 163 ? 11.781 -18.175 -2.209 1.00 91.12 163 GLN A N 1
ATOM 1244 C CA . GLN A 1 163 ? 10.319 -18.145 -2.205 1.00 91.12 163 GLN A CA 1
ATOM 1245 C C . GLN A 1 163 ? 9.787 -18.583 -3.567 1.00 91.12 163 GLN A C 1
ATOM 1247 O O . GLN A 1 163 ? 10.385 -18.340 -4.614 1.00 91.12 163 GLN A O 1
ATOM 1252 N N . ARG A 1 164 ? 8.618 -19.225 -3.568 1.00 92.25 164 ARG A N 1
ATOM 1253 C CA . ARG A 1 164 ? 7.962 -19.611 -4.815 1.00 92.25 164 ARG A CA 1
ATOM 1254 C C . ARG A 1 164 ? 7.527 -18.357 -5.576 1.00 92.25 164 ARG A C 1
ATOM 1256 O O . ARG A 1 164 ? 6.732 -17.574 -5.067 1.00 92.25 164 ARG A O 1
ATOM 1263 N N . ALA A 1 165 ? 7.970 -18.226 -6.823 1.00 93.25 165 ALA A N 1
ATOM 1264 C CA . ALA A 1 165 ? 7.478 -17.181 -7.710 1.00 93.25 165 ALA A CA 1
ATOM 1265 C C . ALA A 1 165 ? 5.975 -17.364 -7.983 1.00 93.25 165 ALA A C 1
ATOM 1267 O O . ALA A 1 165 ? 5.522 -18.454 -8.334 1.00 93.25 165 ALA A O 1
ATOM 1268 N N . GLU A 1 166 ? 5.204 -16.284 -7.853 1.00 93.69 166 GLU A N 1
ATOM 1269 C CA . GLU A 1 166 ? 3.764 -16.269 -8.155 1.00 93.69 166 GLU A CA 1
ATOM 1270 C C . GLU A 1 166 ? 3.434 -15.452 -9.402 1.00 93.69 166 GLU A C 1
ATOM 1272 O O . GLU A 1 166 ? 2.468 -15.739 -10.107 1.00 93.69 166 GLU A O 1
ATOM 1277 N N . ARG A 1 167 ? 4.219 -14.404 -9.656 1.00 94.44 167 ARG A N 1
ATOM 1278 C CA . ARG A 1 167 ? 4.066 -13.469 -10.768 1.00 94.44 167 ARG A CA 1
ATOM 1279 C C . ARG A 1 167 ? 5.448 -13.053 -11.236 1.00 94.44 167 ARG A C 1
ATOM 1281 O O . ARG A 1 167 ? 6.350 -12.875 -10.427 1.00 94.44 167 ARG A O 1
ATOM 1288 N N . ILE A 1 168 ? 5.591 -12.866 -12.538 1.00 95.50 168 ILE A N 1
ATOM 1289 C CA . ILE A 1 168 ? 6.817 -12.398 -13.174 1.00 95.50 168 ILE A CA 1
ATOM 1290 C C . ILE A 1 168 ? 6.457 -11.165 -13.986 1.00 95.50 168 ILE A C 1
ATOM 1292 O O . ILE A 1 168 ? 5.458 -11.154 -14.708 1.00 95.50 168 ILE A O 1
ATOM 1296 N N . PHE A 1 169 ? 7.283 -10.129 -13.915 1.00 95.44 169 PHE A N 1
ATOM 1297 C CA . PHE A 1 169 ? 7.187 -9.020 -14.847 1.00 95.44 169 PHE A CA 1
ATOM 1298 C C . PHE A 1 169 ? 8.540 -8.670 -15.444 1.00 95.44 169 PHE A C 1
ATOM 1300 O O . PHE A 1 169 ? 9.579 -8.781 -14.803 1.00 95.44 169 PHE A O 1
ATOM 1307 N N . ALA A 1 170 ? 8.513 -8.253 -16.703 1.00 95.38 170 ALA A N 1
ATOM 1308 C CA . ALA A 1 170 ? 9.696 -7.849 -17.442 1.00 95.38 170 ALA A CA 1
ATOM 1309 C C . ALA A 1 170 ? 9.356 -6.717 -18.411 1.00 95.38 170 ALA A C 1
ATOM 1311 O O . ALA A 1 170 ? 8.190 -6.417 -18.680 1.00 95.38 170 ALA A O 1
ATOM 1312 N N . ALA A 1 171 ? 10.376 -6.067 -18.957 1.00 92.06 171 ALA A N 1
ATOM 1313 C CA . ALA A 1 171 ? 10.150 -5.037 -19.953 1.00 92.06 171 ALA A CA 1
ATOM 1314 C C . ALA A 1 171 ? 9.729 -5.620 -21.304 1.00 92.06 171 ALA A C 1
ATOM 1316 O O . ALA A 1 171 ? 10.198 -6.673 -21.743 1.00 92.06 171 ALA A O 1
ATOM 1317 N N . ARG A 1 172 ? 8.898 -4.855 -22.011 1.00 91.81 172 ARG A N 1
ATOM 1318 C CA . ARG A 1 172 ? 8.771 -4.898 -23.465 1.00 91.81 172 ARG A CA 1
ATOM 1319 C C . ARG A 1 172 ? 9.273 -3.576 -24.035 1.00 91.81 172 ARG A C 1
ATOM 1321 O O . ARG A 1 172 ? 8.719 -2.542 -23.664 1.00 91.81 172 ARG A O 1
ATOM 1328 N N . PRO A 1 173 ? 10.252 -3.582 -24.951 1.00 85.31 173 PRO A N 1
ATOM 1329 C CA . PRO A 1 173 ? 10.579 -2.398 -25.726 1.00 85.31 173 PRO A CA 1
ATOM 1330 C C . PRO A 1 173 ? 9.313 -1.873 -26.416 1.00 85.31 173 PRO A C 1
ATOM 1332 O O . PRO A 1 173 ? 8.606 -2.627 -27.087 1.00 85.31 173 PRO A O 1
ATOM 1335 N N . GLY A 1 174 ? 8.974 -0.610 -26.179 1.00 74.62 174 GLY A N 1
ATOM 1336 C CA . GLY A 1 174 ? 7.826 0.042 -26.821 1.00 74.62 174 GLY A CA 1
ATOM 1337 C C . GLY A 1 174 ? 8.142 0.530 -28.245 1.00 74.62 174 GLY A C 1
ATOM 1338 O O . GLY A 1 174 ? 9.288 0.449 -28.684 1.00 74.62 174 GLY A O 1
ATOM 1339 N N . PRO A 1 175 ? 7.145 1.043 -28.984 1.00 68.94 175 PRO A N 1
ATOM 1340 C CA . PRO A 1 175 ? 7.394 1.795 -30.211 1.00 68.94 175 PRO A CA 1
ATOM 1341 C C . PRO A 1 175 ? 8.011 3.168 -29.889 1.00 68.94 175 PRO A C 1
ATOM 1343 O O . PRO A 1 175 ? 7.870 3.663 -28.774 1.00 68.94 175 PRO A O 1
ATOM 1346 N N . GLY A 1 176 ? 8.660 3.804 -30.867 1.00 77.12 176 GLY A N 1
ATOM 1347 C CA . GLY A 1 176 ? 9.083 5.207 -30.777 1.00 77.12 176 GLY A CA 1
ATOM 1348 C C . GLY A 1 176 ? 10.558 5.444 -31.090 1.00 77.12 176 GLY A C 1
ATOM 1349 O O . GLY A 1 176 ? 11.286 4.563 -31.551 1.00 77.12 176 GLY A O 1
ATOM 1350 N N . ARG A 1 177 ? 11.029 6.667 -30.831 1.00 73.38 177 ARG A N 1
ATOM 1351 C CA . ARG A 1 177 ? 12.433 7.068 -31.053 1.00 73.38 177 ARG A CA 1
ATOM 1352 C C . ARG A 1 177 ? 13.166 7.474 -29.779 1.00 73.38 177 ARG A C 1
ATOM 1354 O O . ARG A 1 177 ? 14.395 7.479 -29.797 1.00 73.38 177 ARG A O 1
ATOM 1361 N N . GLY A 1 178 ? 12.440 7.714 -28.692 1.00 74.00 178 GLY A N 1
ATOM 1362 C CA . GLY A 1 178 ? 12.999 8.205 -27.443 1.00 74.00 178 GLY A CA 1
ATOM 1363 C C . GLY A 1 178 ? 13.970 7.249 -26.744 1.00 74.00 178 GLY A C 1
ATOM 1364 O O . GLY A 1 178 ? 14.090 6.073 -27.103 1.00 74.00 178 GLY A O 1
ATOM 1365 N N . VAL A 1 179 ? 14.706 7.781 -25.774 1.00 72.94 179 VAL A N 1
ATOM 1366 C CA . VAL A 1 179 ? 15.748 7.106 -24.978 1.00 72.94 179 VAL A CA 1
ATOM 1367 C C . VAL A 1 179 ? 15.323 7.028 -23.512 1.00 72.94 179 VAL A C 1
ATOM 1369 O O . VAL A 1 179 ? 14.412 7.760 -23.128 1.00 72.94 179 VAL A O 1
ATOM 1372 N N . PRO A 1 180 ? 15.921 6.149 -22.682 1.00 67.94 180 PRO A N 1
ATOM 1373 C CA . PRO A 1 180 ? 15.561 6.061 -21.270 1.00 67.94 180 PRO A CA 1
ATOM 1374 C C . PRO A 1 180 ? 15.602 7.438 -20.588 1.00 67.94 180 PRO A C 1
ATOM 1376 O O . PRO A 1 180 ? 16.483 8.243 -20.901 1.00 67.94 180 PRO A O 1
ATOM 1379 N N . PRO A 1 181 ? 14.648 7.742 -19.692 1.00 64.50 181 PRO A N 1
ATOM 1380 C CA . PRO A 1 181 ? 14.542 9.063 -19.107 1.00 64.50 181 PRO A CA 1
ATOM 1381 C C . PRO A 1 181 ? 15.556 9.192 -17.963 1.00 64.50 181 PRO A C 1
ATOM 1383 O O . PRO A 1 181 ? 15.545 8.371 -17.052 1.00 64.50 181 PRO A O 1
ATOM 1386 N N . GLY A 1 182 ? 16.390 10.232 -17.981 1.00 62.50 182 GLY A N 1
ATOM 1387 C CA . GLY A 1 182 ? 17.333 10.539 -16.900 1.00 62.50 182 GLY A CA 1
ATOM 1388 C C . GLY A 1 182 ? 18.810 10.288 -17.243 1.00 62.50 182 GLY A C 1
ATOM 1389 O O . GLY A 1 182 ? 19.131 9.841 -18.346 1.00 62.50 182 GLY A O 1
ATOM 1390 N N . PRO A 1 183 ? 19.741 10.588 -16.319 1.00 55.94 183 PRO A N 1
ATOM 1391 C CA . PRO A 1 183 ? 21.180 10.624 -16.616 1.00 55.94 183 PRO A CA 1
ATOM 1392 C C . PRO A 1 183 ? 21.836 9.241 -16.767 1.00 55.94 183 PRO A C 1
ATOM 1394 O O . PRO A 1 183 ? 22.989 9.153 -17.169 1.00 55.94 183 PRO A O 1
ATOM 1397 N N . TRP A 1 184 ? 21.108 8.159 -16.475 1.00 63.47 184 TRP A N 1
ATOM 1398 C CA . TRP A 1 184 ? 21.514 6.767 -16.734 1.00 63.47 184 TRP A CA 1
ATOM 1399 C C . TRP A 1 184 ? 21.130 6.285 -18.141 1.00 63.47 184 TRP A C 1
ATOM 1401 O O . TRP A 1 184 ? 21.206 5.092 -18.441 1.00 63.47 184 TRP A O 1
ATOM 1411 N N . SER A 1 185 ? 20.675 7.193 -19.009 1.00 62.78 185 SER A N 1
ATOM 1412 C CA . SER A 1 185 ? 20.400 6.872 -20.402 1.00 62.78 185 SER A CA 1
ATOM 1413 C C . SER A 1 185 ? 21.653 6.297 -21.062 1.00 62.78 185 SER A C 1
ATOM 1415 O O . SER A 1 185 ? 22.680 6.959 -21.177 1.00 62.78 185 SER A O 1
ATOM 1417 N N . VAL A 1 186 ? 21.546 5.064 -21.553 1.00 59.81 186 VAL A N 1
ATOM 1418 C CA . VAL A 1 186 ? 22.577 4.329 -22.312 1.00 59.81 186 VAL A CA 1
ATOM 1419 C C . VAL A 1 186 ? 22.843 4.921 -23.715 1.00 59.81 186 VAL A C 1
ATOM 1421 O O . VAL A 1 186 ? 23.380 4.254 -24.599 1.00 59.81 186 VAL A O 1
ATOM 1424 N N . GLY A 1 187 ? 22.476 6.189 -23.923 1.00 60.94 187 GLY A N 1
ATOM 1425 C CA . GLY A 1 187 ? 22.663 6.952 -25.151 1.00 60.94 187 GLY A CA 1
ATOM 1426 C C . GLY A 1 187 ? 21.740 6.542 -26.303 1.00 60.94 187 GLY A C 1
ATOM 1427 O O . GLY A 1 187 ? 21.072 5.504 -26.290 1.00 60.94 187 GLY A O 1
ATOM 1428 N N . ASP A 1 188 ? 21.734 7.360 -27.358 1.00 66.12 188 ASP A N 1
ATOM 1429 C CA . ASP A 1 188 ? 20.943 7.124 -28.574 1.00 66.12 188 ASP A CA 1
ATOM 1430 C C . ASP A 1 188 ? 21.347 5.868 -29.357 1.00 66.12 188 ASP A C 1
ATOM 1432 O O . ASP A 1 188 ? 20.562 5.370 -30.172 1.00 66.12 188 ASP A O 1
ATOM 1436 N N . ALA A 1 189 ? 22.537 5.326 -29.096 1.00 68.12 189 ALA A N 1
ATOM 1437 C CA . ALA A 1 189 ? 23.050 4.132 -29.757 1.00 68.12 189 ALA A CA 1
ATOM 1438 C C . ALA A 1 189 ? 22.433 2.832 -29.216 1.00 68.12 189 ALA A C 1
ATOM 1440 O O . ALA A 1 189 ? 22.293 1.856 -29.958 1.00 68.12 189 ALA A O 1
ATOM 1441 N N . TYR A 1 190 ? 22.027 2.800 -27.943 1.00 75.19 190 TYR A N 1
ATOM 1442 C CA . TYR A 1 190 ? 21.478 1.586 -27.354 1.00 75.19 190 TYR A CA 1
ATOM 1443 C C . TYR A 1 190 ? 20.081 1.285 -27.900 1.00 75.19 190 TYR A C 1
ATOM 1445 O O . TYR A 1 190 ? 19.176 2.125 -27.871 1.00 75.19 190 TYR A O 1
ATOM 1453 N N . ARG A 1 191 ? 19.882 0.054 -28.370 1.00 79.12 191 ARG A N 1
ATOM 1454 C CA . ARG A 1 191 ? 18.587 -0.492 -28.788 1.00 79.12 191 ARG A CA 1
ATOM 1455 C C . ARG A 1 191 ? 18.449 -1.879 -28.164 1.00 79.12 191 ARG A C 1
ATOM 1457 O O . ARG A 1 191 ? 19.319 -2.707 -28.437 1.00 79.12 191 ARG A O 1
ATOM 1464 N N . PRO A 1 192 ? 17.387 -2.165 -27.390 1.00 81.06 192 PRO A N 1
ATOM 1465 C CA . PRO A 1 192 ? 17.117 -3.527 -26.948 1.00 81.06 192 PRO A CA 1
ATOM 1466 C C . PRO A 1 192 ? 17.010 -4.459 -28.162 1.00 81.06 192 PRO A C 1
ATOM 1468 O O . PRO A 1 192 ? 16.152 -4.267 -29.027 1.00 81.06 192 PRO A O 1
ATOM 1471 N N . ARG A 1 193 ? 17.902 -5.447 -28.244 1.00 85.06 193 ARG A N 1
ATOM 1472 C CA . ARG A 1 193 ? 17.878 -6.505 -29.265 1.00 85.06 193 ARG A CA 1
ATOM 1473 C C . ARG A 1 193 ? 17.297 -7.776 -28.655 1.00 85.06 193 ARG A C 1
ATOM 1475 O O . ARG A 1 193 ? 17.148 -7.871 -27.443 1.00 85.06 193 ARG A O 1
ATOM 1482 N N . GLU A 1 194 ? 16.918 -8.727 -29.505 1.00 90.56 194 GLU A N 1
ATOM 1483 C CA . GLU A 1 194 ? 16.546 -10.089 -29.081 1.00 90.56 194 GLU A CA 1
ATOM 1484 C C . GLU A 1 194 ? 15.391 -10.183 -28.067 1.00 90.56 194 GLU A C 1
ATOM 1486 O O . GLU A 1 194 ? 15.209 -11.202 -27.401 1.00 90.56 194 GLU A O 1
ATOM 1491 N N . TRP A 1 195 ? 14.529 -9.161 -28.000 1.00 92.12 195 TRP A N 1
ATOM 1492 C CA . TRP A 1 195 ? 13.407 -9.177 -27.062 1.00 92.12 195 TRP A CA 1
ATOM 1493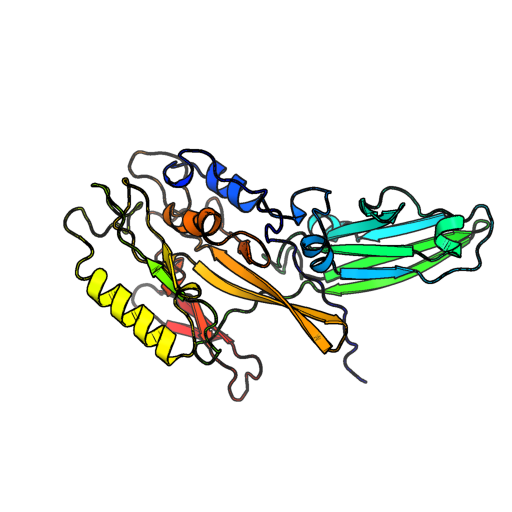 C C . TRP A 1 195 ? 12.461 -10.362 -27.289 1.00 92.12 195 TRP A C 1
ATOM 1495 O O . TRP A 1 195 ? 11.964 -10.944 -26.333 1.00 92.12 195 TRP A O 1
ATOM 1505 N N . ARG A 1 196 ? 12.215 -10.751 -28.547 1.00 94.50 196 ARG A N 1
ATOM 1506 C CA . ARG A 1 196 ? 11.352 -11.901 -28.865 1.00 94.50 196 ARG A CA 1
ATOM 1507 C C . ARG A 1 196 ? 11.930 -13.221 -28.320 1.00 94.50 196 ARG A C 1
ATOM 1509 O O . ARG A 1 196 ? 11.188 -13.911 -27.615 1.00 94.50 196 ARG A O 1
ATOM 1516 N N . PRO A 1 197 ? 13.207 -13.573 -28.591 1.00 96.38 197 PRO A N 1
ATOM 1517 C CA . PRO A 1 197 ? 13.882 -14.685 -27.921 1.00 96.38 197 PRO A CA 1
ATOM 1518 C C . PRO A 1 197 ? 13.797 -14.631 -26.392 1.00 96.38 197 PRO A C 1
ATOM 1520 O O . PRO A 1 197 ? 13.366 -15.614 -25.791 1.00 96.38 197 PRO A O 1
ATOM 1523 N N . PHE A 1 198 ? 14.110 -13.483 -25.779 1.00 95.62 198 PHE A N 1
ATOM 1524 C CA . PHE A 1 198 ? 14.042 -13.285 -24.325 1.00 95.62 198 PHE A CA 1
ATOM 1525 C C . PHE A 1 198 ? 12.633 -13.510 -23.759 1.00 95.62 198 PHE A C 1
ATOM 1527 O O . PHE A 1 198 ? 12.436 -14.288 -22.830 1.00 95.62 198 PHE A O 1
ATOM 1534 N N . ALA A 1 199 ? 11.619 -12.865 -24.336 1.00 96.88 199 ALA A N 1
ATOM 1535 C CA . ALA A 1 199 ? 10.244 -12.992 -23.870 1.00 96.88 199 ALA A CA 1
ATOM 1536 C C . ALA A 1 199 ? 9.749 -14.440 -23.988 1.00 96.88 199 ALA A C 1
ATOM 1538 O O . ALA A 1 199 ? 9.052 -14.941 -23.106 1.00 96.88 199 ALA A O 1
ATOM 1539 N N . SER A 1 200 ? 10.143 -15.129 -25.062 1.00 97.69 200 SER A N 1
ATOM 1540 C CA . SER A 1 200 ? 9.784 -16.529 -25.287 1.00 97.69 200 SER A CA 1
ATOM 1541 C C . SER A 1 200 ? 10.472 -17.464 -24.292 1.00 97.69 200 SER A C 1
ATOM 1543 O O . SER A 1 200 ? 9.829 -18.383 -23.788 1.00 97.69 200 SER A O 1
ATOM 1545 N N . SER A 1 201 ? 11.758 -17.252 -23.989 1.00 98.06 201 SER A N 1
ATOM 1546 C CA . SER A 1 201 ? 12.469 -18.062 -22.993 1.00 98.06 201 SER A CA 1
ATOM 1547 C C . SER A 1 201 ? 11.940 -17.822 -21.581 1.00 98.06 201 SER A C 1
ATOM 1549 O O . SER A 1 201 ? 11.721 -18.795 -20.864 1.00 98.06 201 SER A O 1
ATOM 1551 N N . LEU A 1 202 ? 11.631 -16.573 -21.217 1.00 97.75 202 LEU A N 1
ATOM 1552 C CA . LEU A 1 202 ? 11.056 -16.233 -19.915 1.00 97.75 202 LEU A CA 1
ATOM 1553 C C . LEU A 1 202 ? 9.694 -16.903 -19.700 1.00 97.75 202 LEU A C 1
ATOM 1555 O O . LEU A 1 202 ? 9.450 -17.481 -18.646 1.00 97.75 202 LEU A O 1
ATOM 1559 N N . VAL A 1 203 ? 8.818 -16.886 -20.710 1.00 98.31 203 VAL A N 1
ATOM 1560 C CA . VAL A 1 203 ? 7.516 -17.573 -20.639 1.00 98.31 203 VAL A CA 1
ATOM 1561 C C . VAL A 1 203 ? 7.685 -19.088 -20.498 1.00 98.31 203 VAL A C 1
ATOM 1563 O O . VAL A 1 203 ? 6.954 -19.702 -19.723 1.00 98.31 203 VAL A O 1
ATOM 1566 N N . ARG A 1 204 ? 8.646 -19.705 -21.201 1.00 98.38 204 ARG A N 1
ATOM 1567 C CA . ARG A 1 204 ? 8.930 -21.143 -21.038 1.00 98.38 204 ARG A CA 1
ATOM 1568 C C . ARG A 1 204 ? 9.456 -21.469 -19.641 1.00 98.38 204 ARG A C 1
ATOM 1570 O O . ARG A 1 204 ? 8.994 -22.436 -19.047 1.00 98.38 204 ARG A O 1
ATOM 1577 N N . ALA A 1 205 ? 10.377 -20.662 -19.117 1.00 98.00 205 ALA A N 1
ATOM 1578 C CA . ALA A 1 205 ? 10.910 -20.831 -17.767 1.00 98.00 205 ALA A CA 1
ATOM 1579 C C . ALA A 1 205 ? 9.807 -20.683 -16.704 1.00 98.00 205 ALA A C 1
ATOM 1581 O O . ALA A 1 205 ? 9.713 -21.508 -15.801 1.00 98.00 205 ALA A O 1
ATOM 1582 N N . ALA A 1 206 ? 8.913 -19.702 -16.865 1.00 97.88 206 ALA A N 1
ATOM 1583 C CA . ALA A 1 206 ? 7.732 -19.548 -16.017 1.00 97.88 206 ALA A CA 1
ATOM 1584 C C . ALA A 1 206 ? 6.836 -20.799 -16.057 1.00 97.88 206 ALA A C 1
ATOM 1586 O O . ALA A 1 206 ? 6.433 -21.303 -15.012 1.00 97.88 206 ALA A O 1
ATOM 1587 N N . GLY A 1 207 ? 6.590 -21.342 -17.255 1.00 98.00 207 GLY A N 1
ATOM 1588 C CA . GLY A 1 207 ? 5.859 -22.599 -17.443 1.00 98.00 207 GLY A CA 1
ATOM 1589 C C . GLY A 1 207 ? 6.493 -23.777 -16.703 1.00 98.00 207 GLY A C 1
ATOM 1590 O O . GLY A 1 207 ? 5.798 -24.507 -16.000 1.00 98.00 207 GLY A O 1
ATOM 1591 N N . ALA A 1 208 ? 7.817 -23.922 -16.797 1.00 97.50 208 ALA A N 1
ATOM 1592 C CA . ALA A 1 208 ? 8.565 -24.951 -16.076 1.00 97.50 208 ALA A CA 1
ATOM 1593 C C . ALA A 1 208 ? 8.500 -24.781 -14.544 1.00 97.50 208 ALA A C 1
ATOM 1595 O O . ALA A 1 208 ? 8.556 -25.770 -13.819 1.00 97.50 208 ALA A O 1
ATOM 1596 N N . ALA A 1 209 ? 8.316 -23.552 -14.050 1.00 96.12 209 ALA A N 1
ATOM 1597 C CA . ALA A 1 209 ? 8.094 -23.245 -12.634 1.00 96.12 209 ALA A CA 1
ATOM 1598 C C . ALA A 1 209 ? 6.620 -23.398 -12.184 1.00 96.12 209 ALA A C 1
ATOM 1600 O O . ALA A 1 209 ? 6.269 -23.050 -11.054 1.00 96.12 209 ALA A O 1
ATOM 1601 N N . GLY A 1 210 ? 5.734 -23.902 -13.053 1.00 97.12 210 GLY A N 1
ATOM 1602 C CA . GLY A 1 210 ? 4.312 -24.092 -12.750 1.00 97.12 210 GLY A CA 1
ATOM 1603 C C . GLY A 1 210 ? 3.480 -22.807 -12.800 1.00 97.12 210 GLY A C 1
ATOM 1604 O O . GLY A 1 210 ? 2.396 -22.755 -12.216 1.00 97.12 210 GLY A O 1
ATOM 1605 N N . LEU A 1 211 ? 3.976 -21.764 -13.470 1.00 97.94 211 LEU A N 1
ATOM 1606 C CA . LEU A 1 211 ? 3.237 -20.534 -13.746 1.00 97.94 211 LEU A CA 1
ATOM 1607 C C . LEU A 1 211 ? 2.613 -20.574 -15.139 1.00 97.94 211 LEU A C 1
ATOM 1609 O O . LEU A 1 211 ? 3.113 -21.218 -16.059 1.00 97.94 211 LEU A O 1
ATOM 1613 N N . SER A 1 212 ? 1.518 -19.844 -15.319 1.00 97.44 212 SER A N 1
ATOM 1614 C CA . SER A 1 212 ? 0.859 -19.733 -16.618 1.00 97.44 212 SER A CA 1
ATOM 1615 C C . SER A 1 212 ? 1.235 -18.430 -17.327 1.00 97.44 212 SER A C 1
ATOM 1617 O O . SER A 1 212 ? 1.766 -17.492 -16.733 1.00 97.44 212 SER A O 1
ATOM 1619 N N . ARG A 1 213 ? 0.910 -18.312 -18.621 1.00 96.00 213 ARG A N 1
ATOM 1620 C CA . ARG A 1 213 ? 1.201 -17.098 -19.406 1.00 96.00 213 ARG A CA 1
ATOM 1621 C C . ARG A 1 213 ? 0.597 -15.819 -18.807 1.00 96.00 213 ARG A C 1
ATOM 1623 O O . ARG A 1 213 ? 1.157 -14.746 -19.036 1.00 96.00 213 ARG A O 1
ATOM 1630 N N . ARG A 1 214 ? -0.516 -15.925 -18.067 1.00 95.88 214 ARG A N 1
ATOM 1631 C CA . ARG A 1 214 ? -1.199 -14.794 -17.402 1.00 95.88 214 ARG A CA 1
ATOM 1632 C C . ARG A 1 214 ? -0.454 -14.276 -16.169 1.00 95.88 214 ARG A C 1
ATOM 1634 O O . ARG A 1 214 ? -0.740 -13.178 -15.706 1.00 95.88 214 ARG A O 1
ATOM 1641 N N . ASP A 1 215 ? 0.485 -15.067 -15.658 1.00 96.62 215 ASP A N 1
ATOM 1642 C CA . ASP A 1 215 ? 1.333 -14.717 -14.521 1.00 96.62 215 ASP A CA 1
ATOM 1643 C C . ASP A 1 215 ? 2.613 -14.000 -14.972 1.00 96.62 215 ASP A C 1
ATOM 1645 O O . ASP A 1 215 ? 3.354 -13.499 -14.134 1.00 96.62 215 ASP A O 1
ATOM 1649 N N . VAL A 1 216 ? 2.844 -13.902 -16.290 1.00 97.62 216 VAL A N 1
ATOM 1650 C CA . VAL A 1 216 ? 3.958 -13.164 -16.899 1.00 97.62 216 VAL A CA 1
ATOM 1651 C C . VAL A 1 216 ? 3.449 -11.879 -17.557 1.00 97.62 216 VAL A C 1
ATOM 1653 O O . VAL A 1 216 ? 2.808 -11.908 -18.614 1.00 97.62 216 VAL A O 1
ATOM 1656 N N . THR A 1 217 ? 3.789 -10.734 -16.976 1.00 96.50 217 THR A N 1
ATOM 1657 C CA . THR A 1 217 ? 3.428 -9.409 -17.496 1.00 96.50 217 THR A CA 1
ATOM 1658 C C . THR A 1 217 ? 4.620 -8.758 -18.191 1.00 96.50 217 THR A C 1
ATOM 1660 O O . THR A 1 217 ? 5.694 -8.624 -17.615 1.00 96.50 217 THR A O 1
ATOM 1663 N N . PHE A 1 218 ? 4.431 -8.283 -19.423 1.00 95.88 218 PHE A N 1
ATOM 1664 C CA . PHE A 1 218 ? 5.437 -7.466 -20.099 1.00 95.88 218 PHE A CA 1
ATOM 1665 C C . PHE A 1 218 ? 4.986 -6.010 -20.169 1.00 95.88 218 PHE A C 1
ATOM 1667 O O . PHE A 1 218 ? 3.992 -5.710 -20.831 1.00 95.88 218 PHE A O 1
ATOM 1674 N N . THR A 1 219 ? 5.719 -5.106 -19.524 1.00 93.94 219 THR A N 1
ATOM 1675 C CA . THR A 1 219 ? 5.361 -3.683 -19.456 1.00 93.94 219 THR A CA 1
ATOM 1676 C C . THR A 1 219 ? 6.196 -2.852 -20.419 1.00 93.94 219 THR A C 1
ATOM 1678 O O . THR A 1 219 ? 7.427 -2.954 -20.463 1.00 93.94 219 THR A O 1
ATOM 1681 N N . ALA A 1 220 ? 5.525 -2.006 -21.198 1.00 91.38 220 ALA A N 1
ATOM 1682 C CA . ALA A 1 220 ? 6.164 -1.122 -22.166 1.00 91.38 220 ALA A CA 1
ATOM 1683 C C . ALA A 1 220 ? 6.187 0.327 -21.678 1.00 91.38 220 ALA A C 1
ATOM 1685 O O . ALA A 1 220 ? 5.218 0.802 -21.073 1.00 91.38 220 ALA A O 1
ATOM 1686 N N . GLY A 1 221 ? 7.295 1.011 -21.975 1.00 89.19 221 GLY A N 1
ATOM 1687 C CA . GLY A 1 221 ? 7.395 2.460 -21.830 1.00 89.19 221 GLY A CA 1
ATOM 1688 C C . GLY A 1 221 ? 6.596 3.215 -22.891 1.00 89.19 221 GLY A C 1
ATOM 1689 O O . GLY A 1 221 ? 5.896 2.608 -23.705 1.00 89.19 221 GLY A O 1
ATOM 1690 N N . THR A 1 222 ? 6.692 4.541 -22.873 1.00 90.31 222 THR A N 1
ATOM 1691 C CA . THR A 1 222 ? 6.079 5.414 -23.889 1.00 90.31 222 THR A CA 1
ATOM 1692 C C . THR A 1 222 ? 7.016 5.622 -25.074 1.00 90.31 222 THR A C 1
ATOM 1694 O O . THR A 1 222 ? 8.185 5.243 -25.028 1.00 90.31 222 THR A O 1
ATOM 1697 N N . GLU A 1 223 ? 6.544 6.301 -26.118 1.00 89.31 223 GLU A N 1
ATOM 1698 C CA . GLU A 1 223 ? 7.371 6.658 -27.278 1.00 89.31 223 GLU A CA 1
ATOM 1699 C C . GLU A 1 223 ? 8.607 7.506 -26.927 1.00 89.31 223 GLU A C 1
ATOM 1701 O O . GLU A 1 223 ? 9.605 7.471 -27.659 1.00 89.31 223 GLU A O 1
ATOM 1706 N N . GLN A 1 224 ? 8.567 8.223 -25.796 1.00 86.12 224 GLN A N 1
ATOM 1707 C CA . GLN A 1 224 ? 9.653 9.081 -25.315 1.00 86.12 224 GLN A CA 1
ATOM 1708 C C . GLN A 1 224 ? 10.783 8.314 -24.625 1.00 86.12 224 GLN A C 1
ATOM 1710 O O . GLN A 1 224 ? 11.897 8.825 -24.558 1.00 86.12 224 GLN A O 1
ATOM 1715 N N . TRP A 1 225 ? 10.527 7.106 -24.121 1.00 85.56 225 TRP A N 1
ATOM 1716 C CA . TRP A 1 225 ? 11.525 6.346 -23.360 1.00 85.56 225 TRP A CA 1
ATOM 1717 C C . TRP A 1 225 ? 11.363 4.827 -23.458 1.00 85.56 225 TRP A C 1
ATOM 1719 O O . TRP A 1 225 ? 11.749 4.061 -22.578 1.00 85.56 225 TRP A O 1
ATOM 1729 N N . TRP A 1 226 ? 10.841 4.358 -24.584 1.00 86.12 226 TRP A N 1
ATOM 1730 C CA . TRP A 1 226 ? 10.519 2.957 -24.848 1.00 86.12 226 TRP A CA 1
ATOM 1731 C C . TRP A 1 226 ? 11.674 1.961 -24.682 1.00 86.12 226 TRP A C 1
ATOM 1733 O O . TRP A 1 226 ? 11.424 0.761 -24.558 1.00 86.12 226 TRP A O 1
ATOM 1743 N N . ARG A 1 227 ? 12.923 2.443 -24.716 1.00 86.12 227 ARG A N 1
ATOM 1744 C CA . ARG A 1 227 ? 14.145 1.642 -24.557 1.00 86.12 227 ARG A CA 1
ATOM 1745 C C . ARG A 1 227 ? 14.490 1.342 -23.100 1.00 86.12 227 ARG A C 1
ATOM 1747 O O . ARG A 1 227 ? 15.429 0.589 -22.865 1.00 86.12 227 ARG A O 1
ATOM 1754 N N . ASP A 1 228 ? 13.778 1.934 -22.143 1.00 85.56 228 ASP A N 1
ATOM 1755 C CA . ASP A 1 228 ? 14.001 1.672 -20.725 1.00 85.56 228 ASP A CA 1
ATOM 1756 C C . ASP A 1 228 ? 13.421 0.308 -20.326 1.00 85.56 228 ASP A C 1
ATOM 1758 O O . ASP A 1 228 ? 12.202 0.135 -20.161 1.00 85.56 228 ASP A O 1
ATOM 1762 N N . ILE A 1 229 ? 14.325 -0.666 -20.207 1.00 87.06 229 ILE A N 1
ATOM 1763 C CA . ILE A 1 229 ? 14.003 -2.074 -19.982 1.00 87.06 229 ILE A CA 1
ATOM 1764 C C . ILE A 1 229 ? 14.343 -2.584 -18.573 1.00 87.06 229 ILE A C 1
ATOM 1766 O O . ILE A 1 229 ? 14.058 -3.742 -18.264 1.00 87.06 229 ILE A O 1
ATOM 1770 N N . TRP A 1 230 ? 14.910 -1.743 -17.708 1.00 88.00 230 TRP A N 1
ATOM 1771 C CA . TRP A 1 230 ? 15.479 -2.151 -16.419 1.00 88.00 230 TRP A CA 1
ATOM 1772 C C . TRP A 1 230 ? 14.414 -2.266 -15.323 1.00 88.00 230 TRP A C 1
ATOM 1774 O O . TRP A 1 230 ? 14.375 -1.488 -14.378 1.00 88.00 230 TRP A O 1
ATOM 1784 N N . ARG A 1 231 ? 13.484 -3.221 -15.454 1.00 91.06 231 ARG A N 1
ATOM 1785 C CA . ARG A 1 231 ? 12.365 -3.362 -14.498 1.00 91.06 231 ARG A CA 1
ATOM 1786 C C . ARG A 1 231 ? 12.802 -3.730 -13.082 1.00 91.06 231 ARG A C 1
ATOM 1788 O O . ARG A 1 231 ? 12.125 -3.306 -12.153 1.00 91.06 231 ARG A O 1
ATOM 1795 N N . GLN A 1 232 ? 13.916 -4.445 -12.931 1.00 91.38 232 GLN A N 1
ATOM 1796 C CA . GLN A 1 232 ? 14.488 -4.774 -11.622 1.00 91.38 232 GLN A CA 1
ATOM 1797 C C . GLN A 1 232 ? 14.936 -3.522 -10.853 1.00 91.38 232 GLN A C 1
ATOM 1799 O O . GLN A 1 232 ? 14.831 -3.479 -9.638 1.00 91.38 232 GLN A O 1
ATOM 1804 N N . ASP A 1 233 ? 15.362 -2.474 -11.559 1.00 90.75 233 ASP A N 1
ATOM 1805 C CA . ASP A 1 233 ? 15.878 -1.239 -10.964 1.00 90.75 233 ASP A CA 1
ATOM 1806 C C . ASP A 1 233 ? 14.781 -0.253 -10.531 1.00 90.75 233 ASP A C 1
ATOM 1808 O O . ASP A 1 233 ? 15.071 0.782 -9.928 1.00 90.75 233 ASP A O 1
ATOM 1812 N N . MET A 1 234 ? 13.518 -0.548 -10.851 1.00 90.62 234 MET A N 1
ATOM 1813 C CA . MET A 1 234 ? 12.382 0.358 -10.639 1.00 90.62 234 MET A CA 1
ATOM 1814 C C . MET A 1 234 ? 11.542 0.023 -9.409 1.00 90.62 234 MET A C 1
ATOM 1816 O O . MET A 1 234 ? 10.763 0.874 -8.964 1.00 90.62 234 MET A O 1
ATOM 1820 N N . VAL A 1 235 ? 11.629 -1.208 -8.915 1.00 93.81 235 VAL A N 1
ATOM 1821 C CA . VAL A 1 235 ? 10.741 -1.734 -7.886 1.00 93.81 235 VAL A CA 1
ATOM 1822 C C . VAL A 1 235 ? 11.388 -2.861 -7.092 1.00 93.81 235 VAL A C 1
ATOM 1824 O O . VAL A 1 235 ? 11.988 -3.756 -7.676 1.00 93.81 235 VAL A O 1
ATOM 1827 N N . GLU A 1 236 ? 11.153 -2.848 -5.783 1.00 94.25 236 GLU A N 1
ATOM 1828 C CA . GLU A 1 236 ? 11.358 -3.997 -4.903 1.00 94.25 236 GLU A CA 1
ATOM 1829 C C . GLU A 1 236 ? 9.986 -4.553 -4.473 1.00 94.25 236 GLU A C 1
ATOM 1831 O O . GLU A 1 236 ? 9.208 -3.833 -3.831 1.00 94.25 236 GLU A O 1
ATOM 1836 N N . PRO A 1 237 ? 9.615 -5.788 -4.859 1.00 94.19 237 PRO A N 1
ATOM 1837 C CA . PRO A 1 237 ? 8.370 -6.409 -4.421 1.00 94.19 237 PRO A CA 1
ATOM 1838 C C . PRO A 1 237 ? 8.430 -6.849 -2.952 1.00 94.19 237 PRO A C 1
ATOM 1840 O O . PRO A 1 237 ? 9.340 -7.557 -2.528 1.00 94.19 237 PRO A O 1
ATOM 1843 N N . GLY A 1 238 ? 7.402 -6.503 -2.183 1.00 94.31 238 GLY A N 1
ATOM 1844 C CA . GLY A 1 238 ? 7.204 -6.985 -0.821 1.00 94.31 238 GLY A CA 1
ATOM 1845 C C . GLY A 1 238 ? 5.784 -7.482 -0.567 1.00 94.31 238 GLY A C 1
ATOM 1846 O O . GLY A 1 238 ? 4.891 -7.368 -1.411 1.00 94.31 238 GLY A O 1
ATOM 1847 N N . VAL A 1 239 ? 5.573 -8.033 0.624 1.00 95.00 239 VAL A N 1
ATOM 1848 C CA . VAL A 1 239 ? 4.275 -8.505 1.110 1.00 95.00 239 VAL A CA 1
ATOM 1849 C C . VAL A 1 239 ? 4.025 -8.006 2.530 1.00 95.00 239 VAL A C 1
ATOM 1851 O O . VAL A 1 239 ? 4.906 -8.066 3.386 1.00 95.00 239 VAL A O 1
ATOM 1854 N N . ALA A 1 240 ? 2.812 -7.529 2.785 1.00 96.56 240 ALA A N 1
ATOM 1855 C CA . ALA A 1 240 ? 2.271 -7.343 4.126 1.00 96.56 240 ALA A CA 1
ATOM 1856 C C . ALA A 1 240 ? 1.143 -8.358 4.324 1.00 96.56 240 ALA A C 1
ATOM 1858 O O . ALA A 1 240 ? 0.393 -8.639 3.392 1.00 96.56 240 ALA A O 1
ATOM 1859 N N . SER A 1 241 ? 1.030 -8.947 5.513 1.00 95.50 241 SER A N 1
ATOM 1860 C CA . SER A 1 241 ? 0.000 -9.958 5.764 1.00 95.50 241 SER A CA 1
ATOM 1861 C C . SER A 1 241 ? -0.512 -9.950 7.196 1.00 95.50 241 SER A C 1
ATOM 1863 O O . SER A 1 241 ? 0.194 -9.563 8.131 1.00 95.50 241 SER A O 1
ATOM 1865 N N . VAL A 1 242 ? -1.758 -10.390 7.354 1.00 95.25 242 VAL A N 1
ATOM 1866 C CA . VAL A 1 242 ? -2.449 -10.531 8.635 1.00 95.25 242 VAL A CA 1
ATOM 1867 C C . VAL A 1 242 ? -3.176 -11.878 8.707 1.00 95.25 242 VAL A C 1
ATOM 1869 O O . VAL A 1 242 ? -3.554 -12.444 7.677 1.00 95.25 242 VAL A O 1
ATOM 1872 N N . PRO A 1 243 ? -3.404 -12.420 9.916 1.00 92.44 243 PRO A N 1
ATOM 1873 C CA . PRO A 1 243 ? -4.269 -13.579 10.086 1.00 92.44 243 PRO A CA 1
ATOM 1874 C C . PRO A 1 243 ? -5.691 -13.291 9.595 1.00 92.44 243 PRO A C 1
ATOM 1876 O O . PRO A 1 243 ? -6.258 -12.240 9.888 1.00 92.44 243 PRO A O 1
ATOM 1879 N N . ALA A 1 244 ? -6.288 -14.262 8.913 1.00 87.94 244 ALA A N 1
ATOM 1880 C CA . ALA A 1 244 ? -7.664 -14.228 8.435 1.00 87.94 244 ALA A CA 1
ATOM 1881 C C . ALA A 1 244 ? -8.478 -15.407 9.011 1.00 87.94 244 ALA A C 1
ATOM 1883 O O . ALA A 1 244 ? -7.906 -16.406 9.466 1.00 87.94 244 ALA A O 1
ATOM 1884 N N . PRO A 1 245 ? -9.825 -15.336 9.003 1.00 83.12 245 PRO A N 1
ATOM 1885 C CA . PRO A 1 245 ? -10.673 -16.400 9.538 1.00 83.12 245 PRO A CA 1
ATOM 1886 C C . PRO A 1 245 ? -10.355 -17.783 8.953 1.00 83.12 245 PRO A C 1
ATOM 1888 O O . PRO A 1 245 ? -10.063 -17.915 7.761 1.00 83.12 245 PRO A O 1
ATOM 1891 N N . GLY A 1 246 ? -10.458 -18.817 9.795 1.00 84.50 246 GLY A N 1
ATOM 1892 C CA . GLY A 1 246 ? -10.223 -20.211 9.401 1.00 84.50 246 GLY A CA 1
ATOM 1893 C C . GLY A 1 246 ? -8.747 -20.589 9.250 1.00 84.50 246 GLY A C 1
ATOM 1894 O O . GLY A 1 246 ? -8.443 -21.516 8.509 1.00 84.50 246 GLY A O 1
ATOM 1895 N N . GLY A 1 247 ? -7.832 -19.861 9.902 1.00 85.75 247 GLY A N 1
ATOM 1896 C CA . GLY A 1 247 ? -6.387 -20.115 9.815 1.00 85.75 247 GLY A CA 1
ATOM 1897 C C . GLY A 1 247 ? -5.758 -19.670 8.493 1.00 85.75 247 GLY A C 1
ATOM 1898 O O . GLY A 1 247 ? -4.627 -20.042 8.194 1.00 85.75 247 GLY A O 1
ATOM 1899 N N . ARG A 1 248 ? -6.491 -18.888 7.693 1.00 91.31 248 ARG A N 1
ATOM 1900 C CA . ARG A 1 248 ? -5.997 -18.317 6.438 1.00 91.31 248 ARG A CA 1
ATOM 1901 C C . ARG A 1 248 ? -5.119 -17.098 6.712 1.00 91.31 248 ARG A C 1
ATOM 1903 O O . ARG A 1 248 ? -5.099 -16.558 7.816 1.00 91.31 248 ARG A O 1
ATOM 1910 N N . VAL A 1 249 ? -4.436 -16.643 5.673 1.00 93.19 249 VAL A N 1
ATOM 1911 C CA . VAL A 1 249 ? -3.680 -15.391 5.666 1.00 93.19 249 VAL A CA 1
ATOM 1912 C C . VAL A 1 249 ? -4.339 -14.463 4.657 1.00 93.19 249 VAL A C 1
ATOM 1914 O O . VAL A 1 249 ? -4.609 -14.886 3.534 1.00 93.19 249 VAL A O 1
ATOM 1917 N N . HIS A 1 250 ? -4.620 -13.229 5.069 1.00 95.31 250 HIS A N 1
ATOM 1918 C CA . HIS A 1 250 ? -4.952 -12.142 4.151 1.00 95.31 250 HIS A CA 1
ATOM 1919 C C . HIS A 1 250 ? -3.677 -11.346 3.892 1.00 95.31 250 HIS A C 1
ATOM 1921 O O . HIS A 1 250 ? -2.937 -11.050 4.834 1.00 95.31 250 HIS A O 1
ATOM 1927 N N . GLY A 1 251 ? -3.365 -11.078 2.630 1.00 95.19 251 GLY A N 1
ATOM 1928 C CA . GLY A 1 251 ? -2.073 -10.530 2.245 1.00 95.19 251 GLY A CA 1
ATOM 1929 C C . GLY A 1 251 ? -2.188 -9.554 1.093 1.00 95.19 251 GLY A C 1
ATOM 1930 O O . GLY A 1 251 ? -2.925 -9.794 0.147 1.00 95.19 251 GLY A O 1
ATOM 1931 N N . MET A 1 252 ? -1.384 -8.502 1.167 1.00 97.38 252 MET A N 1
ATOM 1932 C CA . MET A 1 252 ? -1.284 -7.452 0.169 1.00 97.38 252 MET A CA 1
ATOM 1933 C C . MET A 1 252 ? 0.143 -7.416 -0.371 1.00 97.38 252 MET A C 1
ATOM 1935 O O . MET A 1 252 ? 1.118 -7.399 0.391 1.00 97.38 252 MET A O 1
ATOM 1939 N N . ARG A 1 253 ? 0.284 -7.387 -1.696 1.00 97.56 253 ARG A N 1
ATOM 1940 C CA . ARG A 1 253 ? 1.572 -7.120 -2.343 1.00 97.56 253 ARG A CA 1
ATOM 1941 C C . ARG A 1 253 ? 1.837 -5.626 -2.270 1.00 97.56 253 ARG A C 1
ATOM 1943 O O . ARG A 1 253 ? 0.989 -4.822 -2.639 1.00 97.56 253 ARG A O 1
ATOM 1950 N N . VAL A 1 254 ? 3.030 -5.254 -1.837 1.00 97.81 254 VAL A N 1
ATOM 1951 C CA . VAL A 1 254 ? 3.449 -3.858 -1.750 1.00 97.81 254 VAL A CA 1
ATOM 1952 C C . VAL A 1 254 ? 4.660 -3.679 -2.644 1.00 97.81 254 VAL A C 1
ATOM 1954 O O . VAL A 1 254 ? 5.716 -4.251 -2.399 1.00 97.81 254 VAL A O 1
ATOM 1957 N N . LEU A 1 255 ? 4.502 -2.905 -3.711 1.00 97.31 255 LEU A N 1
ATOM 1958 C CA . LEU A 1 255 ? 5.570 -2.592 -4.649 1.00 97.31 255 LEU A CA 1
ATOM 1959 C C . LEU A 1 255 ? 6.279 -1.321 -4.183 1.00 97.31 255 LEU A C 1
ATOM 1961 O O . LEU A 1 255 ? 5.710 -0.228 -4.267 1.00 97.31 255 LEU A O 1
ATOM 1965 N N . LEU A 1 256 ? 7.510 -1.449 -3.686 1.00 95.81 256 LEU A N 1
ATOM 1966 C CA . LEU A 1 256 ? 8.308 -0.297 -3.282 1.00 95.81 256 LEU A CA 1
ATOM 1967 C C . LEU A 1 256 ? 8.968 0.312 -4.512 1.00 95.81 256 LEU A C 1
ATOM 1969 O O . LEU A 1 256 ? 9.870 -0.273 -5.104 1.00 95.81 256 LEU A O 1
ATOM 1973 N N . ARG A 1 257 ? 8.516 1.503 -4.894 1.00 94.88 257 ARG A N 1
ATOM 1974 C CA . ARG A 1 257 ? 9.060 2.261 -6.017 1.00 94.88 257 ARG A CA 1
ATOM 1975 C C . ARG A 1 257 ? 10.478 2.740 -5.701 1.00 94.88 257 ARG A C 1
ATOM 1977 O O . ARG A 1 257 ? 10.690 3.393 -4.679 1.00 94.88 257 ARG A O 1
ATOM 1984 N N . ALA A 1 258 ? 11.408 2.511 -6.626 1.00 91.56 258 ALA A N 1
ATOM 1985 C CA . ALA A 1 258 ? 12.785 2.979 -6.509 1.00 91.56 258 ALA A CA 1
ATOM 1986 C C . ALA A 1 258 ? 12.854 4.514 -6.312 1.00 91.56 258 ALA A C 1
ATOM 1988 O O . ALA A 1 258 ? 12.277 5.263 -7.116 1.00 91.56 258 ALA A O 1
ATOM 1989 N N . PRO A 1 259 ? 13.567 5.017 -5.287 1.00 89.19 259 PRO A N 1
ATOM 1990 C CA . PRO A 1 259 ? 13.656 6.444 -4.977 1.00 89.19 259 PRO A CA 1
ATOM 1991 C C . PRO A 1 259 ? 14.718 7.172 -5.808 1.00 89.19 259 PRO A C 1
ATOM 1993 O O . PRO A 1 259 ? 15.545 7.922 -5.291 1.00 89.19 259 PRO A O 1
ATOM 1996 N N . VAL A 1 260 ? 14.710 6.948 -7.120 1.00 87.31 260 VAL A N 1
ATOM 1997 C CA . VAL A 1 260 ? 15.705 7.511 -8.036 1.00 87.31 260 VAL A CA 1
ATOM 1998 C C . VAL A 1 260 ? 15.317 8.945 -8.384 1.00 87.31 260 VAL A C 1
ATOM 2000 O O . VAL A 1 260 ? 14.580 9.191 -9.343 1.00 87.31 260 VAL A O 1
ATOM 2003 N N . LEU A 1 261 ? 15.789 9.881 -7.564 1.00 85.06 261 LEU A N 1
ATOM 2004 C CA . LEU A 1 261 ? 15.635 11.319 -7.760 1.00 85.06 261 LEU A CA 1
ATOM 2005 C C . LEU A 1 261 ? 16.718 11.842 -8.710 1.00 85.06 261 LEU A C 1
ATOM 2007 O O . LEU A 1 261 ? 17.894 11.511 -8.561 1.00 85.06 261 LEU A O 1
ATOM 2011 N N . TRP A 1 262 ? 16.326 12.669 -9.675 1.00 79.25 262 TRP A N 1
ATOM 2012 C CA . TRP A 1 262 ? 17.249 13.308 -10.612 1.00 79.25 262 TRP A CA 1
ATOM 2013 C C . TRP A 1 262 ? 16.733 14.693 -11.013 1.00 79.25 262 TRP A C 1
ATOM 2015 O O . TRP A 1 262 ? 15.524 14.943 -11.017 1.00 79.25 262 TRP A O 1
ATOM 2025 N N . ALA A 1 263 ? 17.654 15.594 -11.350 1.00 77.94 263 ALA A N 1
ATOM 2026 C CA . ALA A 1 263 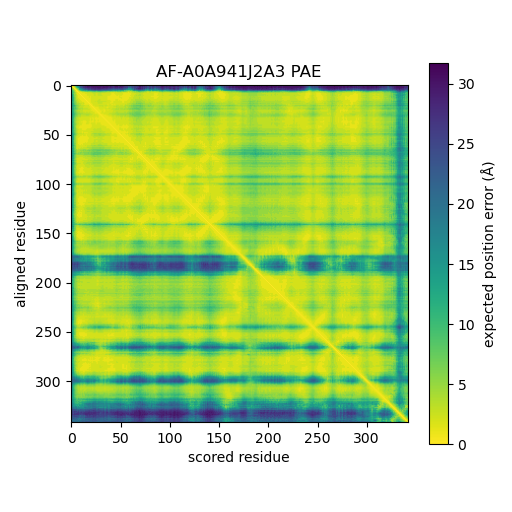? 17.336 16.909 -11.895 1.00 77.94 263 ALA A CA 1
ATOM 2027 C C . ALA A 1 263 ? 17.362 16.869 -13.437 1.00 77.94 263 ALA A C 1
ATOM 2029 O O . ALA A 1 263 ? 18.322 16.334 -14.002 1.00 77.94 263 ALA A O 1
ATOM 2030 N N . PRO A 1 264 ? 16.342 17.414 -14.126 1.00 73.19 264 PRO A N 1
ATOM 2031 C CA . PRO A 1 264 ? 16.317 17.449 -15.585 1.00 73.19 264 PRO A CA 1
ATOM 2032 C C . PRO A 1 264 ? 17.423 18.353 -16.169 1.00 73.19 264 PRO A C 1
ATOM 2034 O O . PRO A 1 264 ? 17.588 19.475 -15.683 1.00 73.19 264 PRO A O 1
ATOM 2037 N N . PRO A 1 265 ? 18.166 17.906 -17.207 1.00 67.94 265 PRO A N 1
ATOM 2038 C CA . PRO A 1 265 ? 19.192 18.696 -17.892 1.00 67.94 265 PRO A CA 1
ATOM 2039 C C . PRO A 1 265 ? 18.688 20.043 -18.410 1.00 67.94 265 PRO A C 1
ATOM 2041 O O . PRO A 1 265 ? 19.411 21.032 -18.368 1.00 67.94 265 PRO A O 1
ATOM 2044 N N . GLU A 1 266 ? 17.441 20.085 -18.875 1.00 68.31 266 GLU A N 1
ATOM 2045 C CA . GLU A 1 266 ? 16.752 21.276 -19.378 1.00 68.31 266 GLU A CA 1
ATOM 2046 C C . GLU A 1 266 ? 16.365 22.300 -18.289 1.00 68.31 266 GLU A C 1
ATOM 2048 O O . GLU A 1 266 ? 15.795 23.345 -18.601 1.00 68.31 266 GLU A O 1
ATOM 2053 N N . GLY A 1 267 ? 16.697 22.032 -17.021 1.00 66.88 267 GLY A N 1
ATOM 2054 C CA . GLY A 1 267 ? 16.306 22.842 -15.869 1.00 66.88 267 GLY A CA 1
ATOM 2055 C C . GLY A 1 267 ? 14.911 22.480 -15.345 1.00 66.88 267 GLY A C 1
ATOM 2056 O O . GLY A 1 267 ? 14.035 22.035 -16.083 1.00 66.88 267 GLY A O 1
ATOM 2057 N N . GLY A 1 268 ? 14.693 22.628 -14.035 1.00 71.88 268 GLY A N 1
ATOM 2058 C CA . GLY A 1 268 ? 13.414 22.308 -13.393 1.00 71.88 268 GLY A CA 1
ATOM 2059 C C . GLY A 1 268 ? 13.560 21.725 -11.989 1.00 71.88 268 GLY A C 1
ATOM 2060 O O . GLY A 1 268 ? 14.661 21.610 -11.453 1.00 71.88 268 GLY A O 1
ATOM 2061 N N . LYS A 1 269 ? 12.426 21.358 -11.380 1.00 79.00 269 LYS A N 1
ATOM 2062 C CA . LYS A 1 269 ? 12.415 20.653 -10.090 1.00 79.00 269 LYS A CA 1
ATOM 2063 C C . LYS A 1 269 ? 12.835 19.200 -10.295 1.00 79.00 269 LYS A C 1
ATOM 2065 O O . LYS A 1 269 ? 12.408 18.568 -11.261 1.00 79.00 269 LYS A O 1
ATOM 2070 N N . ALA A 1 270 ? 13.624 18.669 -9.365 1.00 80.81 270 ALA A N 1
ATOM 2071 C CA . ALA A 1 270 ? 13.957 17.254 -9.368 1.00 80.81 270 ALA A CA 1
ATOM 2072 C C . ALA A 1 270 ? 12.684 16.395 -9.308 1.00 80.81 270 ALA A C 1
ATOM 2074 O O . ALA A 1 270 ? 11.716 16.727 -8.621 1.00 80.81 270 ALA A O 1
ATOM 2075 N N . THR A 1 271 ? 12.681 15.296 -10.056 1.00 83.44 271 THR A N 1
ATOM 2076 C CA . THR A 1 271 ? 11.552 14.363 -10.153 1.00 83.44 271 THR A CA 1
ATOM 2077 C C . THR A 1 271 ? 12.069 12.935 -10.029 1.00 83.44 271 THR A C 1
ATOM 2079 O O . THR A 1 271 ? 13.251 12.663 -10.255 1.00 83.44 271 THR A O 1
ATOM 2082 N N . LEU A 1 272 ? 11.200 12.009 -9.631 1.00 87.81 272 LEU A N 1
ATOM 2083 C CA . LEU A 1 272 ? 11.562 10.599 -9.589 1.00 87.81 272 LEU A CA 1
ATOM 2084 C C . LEU A 1 272 ? 11.627 10.017 -11.006 1.00 87.81 272 LEU A C 1
ATOM 2086 O O . LEU A 1 272 ? 11.032 10.547 -11.948 1.00 87.81 272 LEU A O 1
ATOM 2090 N N . SER A 1 273 ? 12.323 8.889 -11.161 1.00 85.19 273 SER A N 1
ATOM 2091 C CA . SER A 1 273 ? 12.361 8.151 -12.428 1.00 85.19 273 SER A CA 1
ATOM 2092 C C . SER A 1 273 ? 10.950 7.923 -12.986 1.00 85.19 273 SER A C 1
ATOM 2094 O O . SER A 1 273 ? 10.102 7.290 -12.345 1.00 85.19 273 SER A O 1
ATOM 2096 N N . ARG A 1 274 ? 10.696 8.437 -14.197 1.00 88.00 274 ARG A N 1
ATOM 2097 C CA . ARG A 1 274 ? 9.383 8.386 -14.865 1.00 88.00 274 ARG A CA 1
ATOM 2098 C C . ARG A 1 274 ? 8.946 6.957 -15.175 1.00 88.00 274 ARG A C 1
ATOM 2100 O O . ARG A 1 274 ? 7.765 6.641 -15.062 1.00 88.00 274 ARG A O 1
ATOM 2107 N N . SER A 1 275 ? 9.885 6.077 -15.512 1.00 86.94 275 SER A N 1
ATOM 2108 C CA . SER A 1 275 ? 9.582 4.693 -15.879 1.00 86.94 275 SER A CA 1
ATOM 2109 C C . SER A 1 275 ? 9.030 3.874 -14.715 1.00 86.94 275 SER A C 1
ATOM 2111 O O . SER A 1 275 ? 8.176 3.013 -14.915 1.00 86.94 275 SER A O 1
ATOM 2113 N N . ALA A 1 276 ? 9.387 4.221 -13.481 1.00 91.44 276 ALA A N 1
ATOM 2114 C CA . ALA A 1 276 ? 8.811 3.600 -12.297 1.00 91.44 276 ALA A CA 1
ATOM 2115 C C . ALA A 1 276 ? 7.327 3.985 -12.065 1.00 91.44 276 ALA A C 1
ATOM 2117 O O . ALA A 1 276 ? 6.640 3.344 -11.273 1.00 91.44 276 ALA A O 1
ATOM 2118 N N . ARG A 1 277 ? 6.766 4.960 -12.806 1.00 94.12 277 ARG A N 1
ATOM 2119 C CA . ARG A 1 277 ? 5.312 5.239 -12.796 1.00 94.12 277 ARG A CA 1
ATOM 2120 C C . ARG A 1 277 ? 4.479 4.127 -13.431 1.00 94.12 277 ARG A C 1
ATOM 2122 O O . ARG A 1 277 ? 3.274 4.065 -13.198 1.00 94.12 277 ARG A O 1
ATOM 2129 N N . LEU A 1 278 ? 5.109 3.223 -14.186 1.00 94.19 278 LEU A N 1
ATOM 2130 C CA . LEU A 1 278 ? 4.460 2.020 -14.711 1.00 94.19 278 LEU A CA 1
ATOM 2131 C C . LEU A 1 278 ? 3.843 1.157 -13.608 1.00 94.19 278 LEU A C 1
ATOM 2133 O O . LEU A 1 278 ? 2.837 0.503 -13.858 1.00 94.19 278 LEU A O 1
ATOM 2137 N N . LEU A 1 279 ? 4.382 1.210 -12.386 1.00 96.50 279 LEU A N 1
ATOM 2138 C CA . LEU A 1 279 ? 3.822 0.522 -11.222 1.00 96.50 279 LEU A CA 1
ATOM 2139 C C . LEU A 1 279 ? 2.366 0.932 -10.963 1.00 96.50 279 LEU A C 1
ATOM 2141 O O . LEU A 1 279 ? 1.495 0.080 -10.799 1.00 96.50 279 LEU A O 1
ATOM 2145 N N . PHE A 1 280 ? 2.078 2.232 -11.034 1.00 97.25 280 PHE A N 1
ATOM 2146 C CA . PHE A 1 280 ? 0.727 2.765 -10.852 1.00 97.25 280 PHE A CA 1
ATOM 2147 C C . PHE A 1 280 ? -0.217 2.439 -12.015 1.00 97.25 280 PHE A C 1
ATOM 2149 O O . PHE A 1 280 ? -1.424 2.355 -11.808 1.00 97.25 280 PHE A O 1
ATOM 2156 N N . ARG A 1 281 ? 0.312 2.283 -13.237 1.00 95.38 281 ARG A N 1
ATOM 2157 C CA . ARG A 1 281 ? -0.484 1.975 -14.437 1.00 95.38 281 ARG A CA 1
ATOM 2158 C C . ARG A 1 281 ? -0.837 0.497 -14.539 1.00 95.38 281 ARG A C 1
ATOM 2160 O O . ARG A 1 281 ? -1.975 0.155 -14.842 1.00 95.38 281 ARG A O 1
ATOM 2167 N N . ASP A 1 282 ? 0.177 -0.347 -14.378 1.00 94.81 282 ASP A N 1
ATOM 2168 C CA . ASP A 1 282 ? 0.145 -1.744 -14.804 1.00 94.81 282 ASP A CA 1
ATOM 2169 C C . ASP A 1 282 ? -0.102 -2.706 -13.637 1.00 94.81 282 ASP A C 1
ATOM 2171 O O . ASP A 1 282 ? -0.526 -3.838 -13.876 1.00 94.81 282 ASP A O 1
ATOM 2175 N N . PHE A 1 283 ? 0.160 -2.280 -12.394 1.00 96.50 283 PHE A N 1
ATOM 2176 C CA . PHE A 1 283 ? 0.140 -3.174 -11.234 1.00 96.50 283 PHE A CA 1
ATOM 2177 C C . PHE A 1 283 ? -0.792 -2.734 -10.113 1.00 96.50 283 PHE A C 1
ATOM 2179 O O . PHE A 1 283 ? -1.473 -3.603 -9.573 1.00 96.50 283 PHE A O 1
ATOM 2186 N N . ARG A 1 284 ? -0.866 -1.434 -9.787 1.00 97.94 284 ARG A N 1
ATOM 2187 C CA . ARG A 1 284 ? -1.788 -0.949 -8.750 1.00 97.94 284 ARG A CA 1
ATOM 2188 C C . ARG A 1 284 ? -3.219 -1.423 -9.025 1.00 97.94 284 ARG A C 1
ATOM 2190 O O . ARG A 1 284 ? -3.723 -1.347 -10.154 1.00 97.94 284 ARG A O 1
ATOM 2197 N N . GLY A 1 285 ? -3.862 -1.927 -7.986 1.00 97.75 285 GLY A N 1
ATOM 2198 C CA . GLY A 1 285 ? -5.202 -2.481 -8.055 1.00 97.75 285 GLY A CA 1
ATOM 2199 C C . GLY A 1 285 ? -5.495 -3.350 -6.835 1.00 97.75 285 GLY A C 1
ATOM 2200 O O . GLY A 1 285 ? -4.751 -3.255 -5.865 1.00 97.75 285 GLY A O 1
ATOM 2201 N N . PRO A 1 286 ? -6.494 -4.244 -6.931 1.00 97.56 286 PRO A N 1
ATOM 2202 C CA . PRO A 1 286 ? -6.828 -5.182 -5.864 1.00 97.56 286 PRO A CA 1
ATOM 2203 C C . PRO A 1 286 ? -5.623 -5.963 -5.350 1.00 97.56 286 PRO A C 1
ATOM 2205 O O . PRO A 1 286 ? -4.907 -6.568 -6.163 1.00 97.56 286 PRO A O 1
ATOM 2208 N N . ASP A 1 287 ? -5.430 -5.955 -4.033 1.00 97.38 287 ASP A N 1
ATOM 2209 C CA . ASP A 1 287 ? -4.359 -6.631 -3.297 1.00 97.38 287 ASP A CA 1
ATOM 2210 C C . ASP A 1 287 ? -2.932 -6.190 -3.706 1.00 97.38 287 ASP A C 1
ATOM 2212 O O . ASP A 1 287 ? -1.949 -6.904 -3.452 1.00 97.38 287 ASP A O 1
ATOM 2216 N N . VAL A 1 288 ? -2.780 -5.046 -4.392 1.00 98.19 288 VAL A N 1
ATOM 2217 C CA . VAL A 1 288 ? -1.486 -4.523 -4.870 1.00 98.19 288 VAL A CA 1
ATOM 2218 C C . VAL A 1 288 ? -1.355 -3.018 -4.625 1.00 98.19 288 VAL A C 1
ATOM 2220 O O . VAL A 1 288 ? -1.792 -2.188 -5.430 1.00 98.19 288 VAL A O 1
ATOM 2223 N N . GLY A 1 289 ? -0.638 -2.670 -3.559 1.00 98.12 289 GLY A N 1
ATOM 2224 C CA . GLY A 1 289 ? -0.234 -1.303 -3.249 1.00 98.12 289 GLY A CA 1
ATOM 2225 C C . GLY A 1 289 ? 1.080 -0.893 -3.906 1.00 98.12 289 GLY A C 1
ATOM 2226 O O . GLY A 1 289 ? 1.968 -1.713 -4.145 1.00 98.12 289 GLY A O 1
ATOM 2227 N N . VAL A 1 290 ? 1.229 0.404 -4.181 1.00 97.88 290 VAL A N 1
ATOM 2228 C CA . VAL A 1 290 ? 2.484 0.993 -4.679 1.00 97.88 290 VAL A CA 1
ATOM 2229 C C . VAL A 1 290 ? 2.932 2.071 -3.708 1.00 97.88 290 VAL A C 1
ATOM 2231 O O . VAL A 1 290 ? 2.285 3.108 -3.573 1.00 97.88 290 VAL A O 1
ATOM 2234 N N . VAL A 1 291 ? 4.067 1.842 -3.051 1.00 96.06 291 VAL A N 1
ATOM 2235 C CA . VAL A 1 291 ? 4.613 2.751 -2.043 1.00 96.06 291 VAL A CA 1
ATOM 2236 C C . VAL A 1 291 ? 5.834 3.470 -2.593 1.00 96.06 291 VAL A C 1
ATOM 2238 O O . VAL A 1 291 ? 6.723 2.876 -3.191 1.00 96.06 291 VAL A O 1
ATOM 2241 N N . GLN A 1 292 ? 5.892 4.774 -2.348 1.00 93.19 292 GLN A N 1
ATOM 2242 C CA . GLN A 1 292 ? 6.994 5.638 -2.746 1.00 93.19 292 GLN A CA 1
ATOM 2243 C C . GLN A 1 292 ? 7.523 6.389 -1.534 1.00 93.19 292 GLN A C 1
ATOM 2245 O O . GLN A 1 292 ? 6.754 7.088 -0.878 1.00 93.19 292 GLN A O 1
ATOM 2250 N N . GLN A 1 293 ? 8.826 6.306 -1.271 1.00 88.56 293 GLN A N 1
ATOM 2251 C CA . GLN A 1 293 ? 9.494 7.063 -0.215 1.00 88.56 293 GLN A CA 1
ATOM 2252 C C . GLN A 1 293 ? 10.800 7.637 -0.748 1.00 88.56 293 GLN A C 1
ATOM 2254 O O . GLN A 1 293 ? 11.631 6.887 -1.227 1.00 88.56 293 GLN A O 1
ATOM 2259 N N . PHE A 1 294 ? 11.013 8.941 -0.620 1.00 85.94 294 PHE A N 1
ATOM 2260 C CA . PHE A 1 294 ? 12.282 9.590 -0.950 1.00 85.94 294 PHE A CA 1
ATOM 2261 C C . PHE A 1 294 ? 12.537 10.741 0.026 1.00 85.94 294 PHE A C 1
ATOM 2263 O O . PHE A 1 294 ? 11.657 11.096 0.813 1.00 85.94 294 PHE A O 1
ATOM 2270 N N . THR A 1 295 ? 13.742 11.308 -0.002 1.00 81.94 295 THR A N 1
ATOM 2271 C CA . THR A 1 295 ? 14.105 12.470 0.821 1.00 81.94 295 THR A CA 1
ATOM 2272 C C . THR A 1 295 ? 14.160 13.711 -0.072 1.00 81.94 295 THR A C 1
ATOM 2274 O O . THR A 1 295 ? 15.128 13.849 -0.822 1.00 81.94 295 THR A O 1
ATOM 2277 N N . PRO A 1 296 ? 13.153 14.606 -0.025 1.00 71.69 296 PRO A N 1
ATOM 2278 C CA . PRO A 1 296 ? 13.201 15.877 -0.749 1.00 71.69 296 PRO A CA 1
ATOM 2279 C C . PRO A 1 296 ? 14.402 16.723 -0.302 1.00 71.69 296 PRO A C 1
ATOM 2281 O O . PRO A 1 296 ? 14.783 16.663 0.870 1.00 71.69 296 PRO A O 1
ATOM 2284 N N . GLY A 1 297 ? 14.998 17.517 -1.197 1.00 69.25 297 GLY A N 1
ATOM 2285 C CA . GLY A 1 297 ? 16.120 18.399 -0.844 1.00 69.25 297 GLY A CA 1
ATOM 2286 C C . GLY A 1 297 ? 17.466 17.684 -0.659 1.00 69.25 297 GLY A C 1
ATOM 2287 O O . GLY A 1 297 ? 18.434 18.292 -0.202 1.00 69.25 297 GLY A O 1
ATOM 2288 N N . ARG A 1 298 ? 17.533 16.378 -0.953 1.00 70.44 298 ARG A N 1
ATOM 2289 C CA . ARG A 1 298 ? 18.774 15.591 -1.061 1.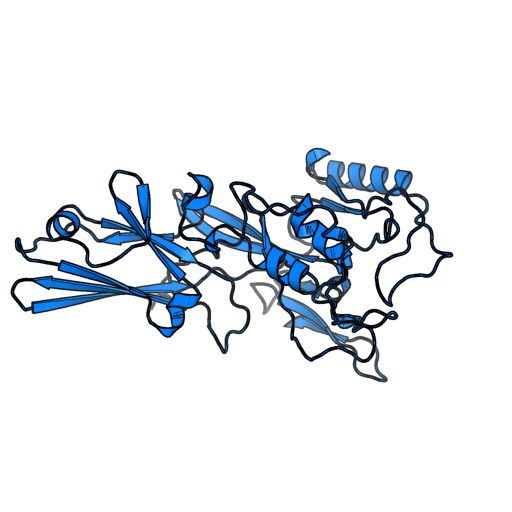00 70.44 298 ARG A CA 1
ATOM 2290 C C . ARG A 1 298 ? 18.999 15.142 -2.501 1.00 70.44 298 ARG A C 1
ATOM 2292 O O . ARG A 1 298 ? 19.302 13.980 -2.767 1.00 70.44 298 ARG A O 1
ATOM 2299 N N . GLU A 1 299 ? 18.820 16.063 -3.435 1.00 70.56 299 GLU A N 1
ATOM 2300 C CA . GLU A 1 299 ? 19.147 15.836 -4.833 1.00 70.56 299 GLU A CA 1
ATOM 2301 C C . GLU A 1 299 ? 20.654 15.539 -4.945 1.00 70.56 299 GLU A C 1
ATOM 2303 O O . GLU A 1 299 ? 21.476 16.336 -4.479 1.00 70.56 299 GLU A O 1
ATOM 2308 N N . PRO A 1 300 ? 21.058 14.398 -5.528 1.00 64.75 300 PRO A N 1
ATOM 2309 C CA . PRO A 1 300 ? 22.461 14.191 -5.842 1.00 64.75 300 PRO A CA 1
ATOM 2310 C C . PRO A 1 300 ? 22.891 15.212 -6.907 1.00 64.75 300 PRO A C 1
ATOM 2312 O O . PRO A 1 300 ? 22.085 15.630 -7.737 1.00 64.75 300 PRO A O 1
ATOM 2315 N N . GLY A 1 301 ? 24.179 15.570 -6.952 1.00 60.22 301 GLY A N 1
ATOM 2316 C CA . GLY A 1 301 ? 24.775 16.340 -8.062 1.00 60.22 301 GLY A CA 1
ATOM 2317 C C . GLY A 1 301 ? 24.856 15.545 -9.378 1.00 60.22 301 GLY A C 1
ATOM 2318 O O . GLY A 1 301 ? 25.841 15.645 -10.101 1.00 60.22 301 GLY A O 1
ATOM 2319 N N . GLY A 1 302 ? 23.874 14.678 -9.632 1.00 69.12 302 GLY A N 1
ATOM 2320 C CA . GLY A 1 302 ? 23.862 13.605 -10.616 1.00 69.12 302 GLY A CA 1
ATOM 2321 C C . GLY A 1 302 ? 22.809 12.560 -10.242 1.00 69.12 302 GLY A C 1
ATOM 2322 O O . GLY A 1 302 ? 21.781 12.885 -9.656 1.00 69.12 302 GLY A O 1
ATOM 2323 N N . VAL A 1 303 ? 23.070 11.293 -10.559 1.00 72.19 303 VAL A N 1
ATOM 2324 C CA . VAL A 1 303 ? 22.201 10.164 -10.191 1.00 72.19 303 VAL A CA 1
ATOM 2325 C C . VAL A 1 303 ? 22.867 9.393 -9.082 1.00 72.19 303 VAL A C 1
ATOM 2327 O O . VAL A 1 303 ? 24.017 8.977 -9.224 1.00 72.19 303 VAL A O 1
ATOM 2330 N N . ASP A 1 304 ? 22.129 9.136 -8.011 1.00 78.88 304 ASP A N 1
ATOM 2331 C CA . ASP A 1 304 ? 22.569 8.163 -7.026 1.00 78.88 304 ASP A CA 1
ATOM 2332 C C . ASP A 1 304 ? 22.191 6.750 -7.482 1.00 78.88 304 ASP A C 1
ATOM 2334 O O . ASP A 1 304 ? 21.057 6.300 -7.307 1.00 78.88 304 ASP A O 1
ATOM 2338 N N . LEU A 1 305 ? 23.163 6.054 -8.082 1.00 81.31 305 LEU A N 1
ATOM 2339 C CA . LEU A 1 305 ? 22.997 4.681 -8.566 1.00 81.31 305 LEU A CA 1
ATOM 2340 C C . LEU A 1 305 ? 22.653 3.689 -7.436 1.00 81.31 305 LEU A C 1
ATOM 2342 O O . LEU A 1 305 ? 22.198 2.585 -7.713 1.00 81.31 305 LEU A O 1
ATOM 2346 N N . GLN A 1 306 ? 22.847 4.052 -6.162 1.00 83.69 306 GLN A N 1
ATOM 2347 C CA . GLN A 1 306 ? 22.517 3.173 -5.033 1.00 83.69 306 GLN A CA 1
ATOM 2348 C C . GLN A 1 306 ? 21.012 3.073 -4.780 1.00 83.69 306 GLN A C 1
ATOM 2350 O O . GLN A 1 306 ? 20.586 2.138 -4.106 1.00 83.69 306 GLN A O 1
ATOM 2355 N N . ASN A 1 307 ? 20.226 4.015 -5.312 1.00 86.69 307 ASN A N 1
ATOM 2356 C CA . ASN A 1 307 ? 18.774 4.070 -5.142 1.00 86.69 307 ASN A CA 1
ATOM 2357 C C . ASN A 1 307 ? 18.005 3.211 -6.154 1.00 86.69 307 ASN A C 1
ATOM 2359 O O . ASN A 1 307 ? 16.780 3.135 -6.066 1.00 86.69 307 ASN A O 1
ATOM 2363 N N . PHE A 1 308 ? 18.685 2.574 -7.108 1.00 88.94 308 PHE A N 1
ATOM 2364 C CA . PHE A 1 308 ? 18.055 1.551 -7.934 1.00 88.94 308 PHE A CA 1
ATOM 2365 C C . PHE A 1 308 ? 17.802 0.300 -7.097 1.00 88.94 308 PHE A C 1
ATOM 2367 O O . PHE A 1 308 ? 18.679 -0.155 -6.362 1.00 88.94 308 PHE A O 1
ATOM 2374 N N . THR A 1 309 ? 16.608 -0.276 -7.223 1.00 91.12 309 THR A N 1
ATOM 2375 C CA . THR A 1 309 ? 16.233 -1.492 -6.482 1.00 91.12 309 THR A CA 1
ATOM 2376 C C . THR A 1 309 ? 17.013 -2.722 -6.940 1.00 91.12 309 THR A C 1
ATOM 2378 O O . THR A 1 309 ? 17.088 -3.688 -6.199 1.00 91.12 309 THR A O 1
ATOM 2381 N N . GLY A 1 310 ? 17.763 -2.622 -8.048 1.00 88.88 310 GLY A N 1
ATOM 2382 C CA . GLY A 1 310 ? 18.853 -3.532 -8.411 1.00 88.88 310 GLY A CA 1
ATOM 2383 C C . GLY A 1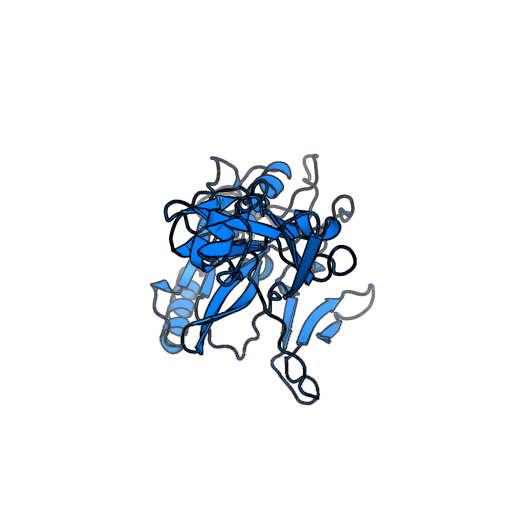 310 ? 19.846 -3.846 -7.290 1.00 88.88 310 GLY A C 1
ATOM 2384 O O . GLY A 1 310 ? 20.570 -4.841 -7.302 1.00 88.88 310 GLY A O 1
ATOM 2385 N N . ASN A 1 311 ? 19.910 -2.928 -6.332 1.00 89.44 311 ASN A N 1
ATOM 2386 C CA . ASN A 1 311 ? 20.840 -2.897 -5.228 1.00 89.44 311 ASN A CA 1
ATOM 2387 C C . ASN A 1 311 ? 20.222 -3.342 -3.885 1.00 89.44 311 ASN A C 1
ATOM 2389 O O . ASN A 1 311 ? 20.884 -3.241 -2.845 1.00 89.44 311 ASN A O 1
ATOM 2393 N N . PHE A 1 312 ? 18.953 -3.758 -3.906 1.00 89.44 312 PHE A N 1
ATOM 2394 C CA . PHE A 1 312 ? 18.129 -4.146 -2.768 1.00 89.44 312 PHE A CA 1
ATOM 2395 C C . PHE A 1 312 ? 17.875 -5.642 -2.915 1.00 89.44 312 PHE A C 1
ATOM 2397 O O . PHE A 1 312 ? 17.475 -6.094 -3.976 1.00 89.44 312 PHE A O 1
ATOM 2404 N N . GLU A 1 313 ? 18.189 -6.419 -1.886 1.00 87.69 313 GLU A N 1
ATOM 2405 C CA . GLU A 1 313 ? 18.049 -7.874 -1.931 1.00 87.69 313 GLU A CA 1
ATOM 2406 C C . GLU A 1 313 ? 17.645 -8.392 -0.558 1.00 87.69 313 GLU A C 1
ATOM 2408 O O . GLU A 1 313 ? 17.931 -7.756 0.462 1.00 87.69 313 GLU A O 1
ATOM 2413 N N . SER A 1 314 ? 17.058 -9.583 -0.507 1.00 87.50 314 SER A N 1
ATOM 2414 C CA . SER A 1 314 ? 16.772 -10.263 0.758 1.00 87.50 314 SER A CA 1
ATOM 2415 C C . SER A 1 314 ? 17.367 -11.651 0.788 1.00 87.50 314 SER A C 1
ATOM 2417 O O . SER A 1 314 ? 17.297 -12.408 -0.178 1.00 87.50 314 SER A O 1
ATOM 2419 N N . VAL A 1 315 ? 17.950 -11.998 1.931 1.00 86.56 315 VAL A N 1
ATOM 2420 C CA . VAL A 1 315 ? 18.524 -13.321 2.155 1.00 86.56 315 VAL A CA 1
ATOM 2421 C C . VAL A 1 315 ? 17.502 -14.220 2.844 1.00 86.56 315 VAL A C 1
ATOM 2423 O O . VAL A 1 315 ? 16.806 -13.770 3.763 1.00 86.56 315 VAL A O 1
ATOM 2426 N N . PRO A 1 316 ? 17.398 -15.492 2.423 1.00 86.62 316 PRO A N 1
ATOM 2427 C CA . PRO A 1 316 ? 16.504 -16.447 3.062 1.00 86.62 316 PRO A CA 1
ATOM 2428 C C . PRO A 1 316 ? 16.895 -16.671 4.530 1.00 86.62 316 PRO A C 1
ATOM 2430 O O . PRO A 1 316 ? 18.034 -16.393 4.908 1.00 86.62 316 PRO A O 1
ATOM 2433 N N . PRO A 1 317 ? 15.989 -17.209 5.365 1.00 86.50 317 PRO A N 1
ATOM 2434 C CA . PRO A 1 317 ? 16.329 -17.646 6.714 1.00 86.50 317 PRO A CA 1
ATOM 2435 C C . PRO A 1 317 ? 17.570 -18.544 6.756 1.00 86.50 317 PRO A C 1
ATOM 2437 O O . PRO A 1 317 ? 17.670 -19.513 6.004 1.00 86.50 317 PRO A O 1
ATOM 2440 N N . TYR A 1 318 ? 18.491 -18.243 7.670 1.00 82.94 318 TYR A N 1
ATOM 2441 C CA . TYR A 1 318 ? 19.699 -19.033 7.917 1.00 82.94 318 TYR A CA 1
ATOM 2442 C C . TYR A 1 318 ? 19.986 -19.135 9.420 1.00 82.94 318 TYR A C 1
ATOM 2444 O O . TYR A 1 318 ? 19.299 -18.529 10.249 1.00 82.94 318 TYR A O 1
ATOM 2452 N N . GLU A 1 319 ? 20.967 -19.953 9.802 1.00 84.06 319 GLU A N 1
ATOM 2453 C CA . GLU A 1 319 ? 21.320 -20.143 11.210 1.00 84.06 319 GLU A CA 1
ATOM 2454 C C . GLU A 1 319 ? 21.698 -18.806 11.875 1.00 84.06 319 GLU A C 1
ATOM 2456 O O . GLU A 1 319 ? 22.453 -18.007 11.330 1.00 84.06 319 GLU A O 1
ATOM 2461 N N . GLY A 1 320 ? 21.110 -18.526 13.041 1.00 82.56 320 GLY A N 1
ATOM 2462 C CA . GLY A 1 320 ? 21.226 -17.230 13.724 1.00 82.56 320 GLY A CA 1
ATOM 2463 C C . GLY A 1 320 ? 20.247 -16.150 13.241 1.00 82.56 320 GLY A C 1
ATOM 2464 O O . GLY A 1 320 ? 19.986 -15.210 13.985 1.00 82.56 320 GLY A O 1
ATOM 2465 N N . HIS A 1 321 ? 19.627 -16.312 12.066 1.00 78.94 321 HIS A N 1
ATOM 2466 C CA . HIS A 1 321 ? 18.719 -15.338 11.443 1.00 78.94 321 HIS A CA 1
ATOM 2467 C C . HIS A 1 321 ? 17.469 -16.037 10.885 1.00 78.94 321 HIS A C 1
ATOM 2469 O O . HIS A 1 321 ? 17.248 -16.150 9.678 1.00 78.94 321 HIS A O 1
ATOM 2475 N N . ARG A 1 322 ? 16.624 -16.539 11.795 1.00 75.19 322 ARG A N 1
ATOM 2476 C CA . ARG A 1 322 ? 15.470 -17.407 11.474 1.00 75.19 322 ARG A CA 1
ATOM 2477 C C . ARG A 1 322 ? 14.358 -16.735 10.660 1.00 75.19 322 ARG A C 1
ATOM 2479 O O . ARG A 1 322 ? 13.492 -17.430 10.143 1.00 75.19 322 ARG A O 1
ATOM 2486 N N . THR A 1 323 ? 14.364 -15.410 10.558 1.00 69.56 323 THR A N 1
ATOM 2487 C CA . THR A 1 323 ? 13.425 -14.626 9.739 1.00 69.56 323 THR A CA 1
ATOM 2488 C C . THR A 1 323 ? 14.037 -14.161 8.417 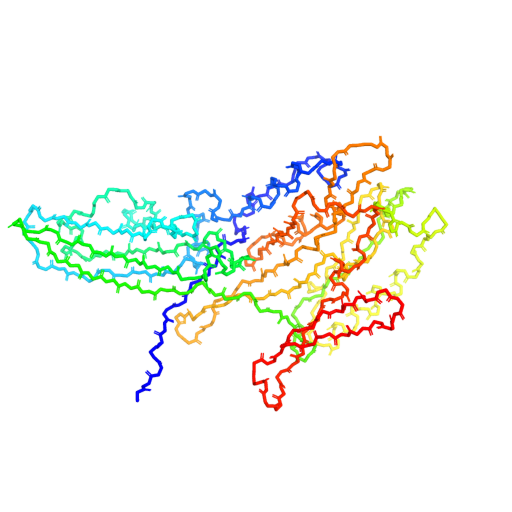1.00 69.56 323 THR A C 1
ATOM 2490 O O . THR A 1 323 ? 13.382 -13.432 7.681 1.00 69.56 323 THR A O 1
ATOM 2493 N N . GLY A 1 324 ? 15.277 -14.564 8.115 1.00 72.31 324 GLY A N 1
ATOM 2494 C CA . GLY A 1 324 ? 16.060 -14.002 7.018 1.00 72.31 324 GLY A CA 1
ATOM 2495 C C . GLY A 1 324 ? 16.629 -12.630 7.371 1.00 72.31 324 GLY A C 1
ATOM 2496 O O . GLY A 1 324 ? 16.651 -12.235 8.540 1.00 72.31 324 GLY A O 1
ATOM 2497 N N . GLY A 1 325 ? 17.093 -11.922 6.349 1.00 70.69 325 GLY A N 1
ATOM 2498 C CA . GLY A 1 325 ? 17.682 -10.592 6.468 1.00 70.69 325 GLY A CA 1
ATOM 2499 C C . GLY A 1 325 ? 17.550 -9.808 5.169 1.00 70.69 325 GLY A C 1
ATOM 2500 O O . GLY A 1 325 ? 17.139 -10.349 4.142 1.00 70.69 325 GLY A O 1
ATOM 2501 N N . TRP A 1 326 ? 17.918 -8.535 5.205 1.00 65.12 326 TRP A N 1
ATOM 2502 C CA . TRP A 1 326 ? 17.897 -7.654 4.035 1.00 65.12 326 TRP A CA 1
ATOM 2503 C C . TRP A 1 326 ? 19.302 -7.137 3.762 1.00 65.12 326 TRP A C 1
ATOM 2505 O O . TRP A 1 326 ? 20.071 -6.847 4.680 1.00 65.12 326 TRP A O 1
ATOM 2515 N N . CYS A 1 327 ? 19.645 -7.021 2.488 1.00 60.69 327 CYS A N 1
ATOM 2516 C CA . CYS A 1 327 ? 20.934 -6.554 2.031 1.00 60.69 327 CYS A CA 1
ATOM 2517 C C . CYS A 1 327 ? 20.751 -5.312 1.167 1.00 60.69 327 CYS A C 1
ATOM 2519 O O . CYS A 1 327 ? 19.935 -5.273 0.252 1.00 60.69 327 CYS A O 1
ATOM 2521 N N . THR A 1 328 ? 21.580 -4.307 1.420 1.00 62.28 328 THR A N 1
ATOM 2522 C CA . THR A 1 328 ? 21.778 -3.196 0.486 1.00 62.28 328 THR A CA 1
ATOM 2523 C C . THR A 1 328 ? 23.247 -3.137 0.127 1.00 62.28 328 THR A C 1
ATOM 2525 O O . THR A 1 328 ? 24.112 -3.335 0.995 1.00 62.28 328 THR A O 1
ATOM 2528 N N . ALA A 1 329 ? 23.575 -2.886 -1.140 1.00 55.69 329 ALA A N 1
ATOM 2529 C CA . ALA A 1 329 ? 24.966 -2.593 -1.454 1.00 55.69 329 ALA A CA 1
ATOM 2530 C C . ALA A 1 329 ? 25.283 -1.133 -1.138 1.00 55.69 329 ALA A C 1
ATOM 2532 O O . ALA A 1 329 ? 24.575 -0.208 -1.531 1.00 55.69 329 ALA A O 1
ATOM 2533 N N . ARG A 1 330 ? 26.371 -0.924 -0.397 1.00 52.16 330 ARG A N 1
ATOM 2534 C CA . ARG A 1 330 ? 26.906 0.409 -0.129 1.00 52.16 330 ARG A CA 1
ATOM 2535 C C . ARG A 1 330 ? 28.138 0.626 -0.986 1.00 52.16 330 ARG A C 1
ATOM 2537 O O . ARG A 1 330 ? 29.089 -0.160 -0.931 1.00 52.16 330 ARG A O 1
ATOM 2544 N N . LEU A 1 331 ? 28.150 1.736 -1.713 1.00 41.88 331 LEU A N 1
ATOM 2545 C CA . LEU A 1 331 ? 29.370 2.263 -2.310 1.00 41.88 331 LEU A CA 1
ATOM 2546 C C . LEU A 1 331 ? 30.088 3.121 -1.261 1.00 41.88 331 LEU A C 1
ATOM 2548 O O . LEU A 1 331 ? 29.539 4.086 -0.734 1.00 41.88 331 LEU A O 1
ATOM 2552 N N . ARG A 1 332 ? 31.336 2.765 -0.943 1.00 43.22 332 ARG A N 1
ATOM 2553 C CA . ARG A 1 332 ? 32.293 3.681 -0.309 1.00 43.22 332 ARG A CA 1
ATOM 2554 C C . ARG A 1 332 ? 33.284 4.099 -1.385 1.00 43.22 332 ARG A C 1
ATOM 2556 O O . ARG A 1 332 ? 33.848 3.235 -2.052 1.00 43.22 332 ARG A O 1
ATOM 2563 N N . THR A 1 333 ? 33.495 5.400 -1.550 1.00 37.94 333 THR A N 1
ATOM 2564 C CA . THR A 1 333 ? 34.483 5.941 -2.491 1.00 37.94 333 THR A CA 1
ATOM 2565 C C . THR A 1 333 ? 35.847 5.268 -2.283 1.00 37.94 333 THR A C 1
ATOM 2567 O O . THR A 1 333 ? 36.324 5.136 -1.156 1.00 37.94 333 THR A O 1
ATOM 2570 N N . GLY A 1 334 ? 36.446 4.773 -3.371 1.00 36.38 334 GLY A N 1
ATOM 2571 C CA . GLY A 1 334 ? 37.757 4.110 -3.354 1.00 36.38 334 GLY A CA 1
ATOM 2572 C C . GLY A 1 334 ? 37.788 2.667 -2.826 1.00 36.38 334 GLY A C 1
ATOM 2573 O O . GLY A 1 334 ? 38.876 2.160 -2.558 1.00 36.38 334 GLY A O 1
ATOM 2574 N N . ARG A 1 335 ? 36.644 1.984 -2.649 1.00 39.94 335 ARG A N 1
ATOM 2575 C CA . ARG A 1 335 ? 36.596 0.558 -2.257 1.00 39.94 335 ARG A CA 1
ATOM 2576 C C . ARG A 1 335 ? 35.599 -0.251 -3.103 1.00 39.94 335 ARG A C 1
ATOM 2578 O O . ARG A 1 335 ? 34.632 0.327 -3.595 1.00 39.94 335 ARG A O 1
ATOM 2585 N N . PRO A 1 336 ? 35.789 -1.583 -3.235 1.00 41.31 336 PRO A N 1
ATOM 2586 C CA . PRO A 1 336 ? 34.808 -2.463 -3.869 1.00 41.31 336 PRO A CA 1
ATOM 2587 C C . PRO A 1 336 ? 33.436 -2.359 -3.194 1.00 41.31 336 PRO A C 1
ATOM 2589 O O . PRO A 1 336 ? 33.359 -2.146 -1.978 1.00 41.31 336 PRO A O 1
ATOM 2592 N N . ILE A 1 337 ? 32.370 -2.557 -3.976 1.00 49.09 337 ILE A N 1
ATOM 2593 C CA . ILE A 1 337 ? 30.991 -2.642 -3.479 1.00 49.09 337 ILE A CA 1
ATOM 2594 C C . ILE A 1 337 ? 30.938 -3.698 -2.370 1.00 49.09 337 ILE A C 1
ATOM 2596 O O . ILE A 1 337 ? 31.291 -4.857 -2.589 1.00 49.09 337 ILE A O 1
ATOM 2600 N N . ARG A 1 338 ? 30.493 -3.305 -1.172 1.00 45.69 338 ARG A N 1
ATOM 2601 C CA . ARG A 1 338 ? 30.188 -4.249 -0.089 1.00 45.69 338 ARG A CA 1
ATOM 2602 C C . ARG A 1 338 ? 28.679 -4.291 0.108 1.00 45.69 338 ARG A C 1
ATOM 2604 O O . ARG A 1 338 ? 28.066 -3.262 0.394 1.00 45.69 338 ARG A O 1
ATOM 2611 N N . ARG A 1 339 ? 28.091 -5.481 -0.025 1.00 52.31 339 ARG A N 1
ATOM 2612 C CA . ARG A 1 339 ? 26.724 -5.754 0.431 1.00 52.31 339 ARG A CA 1
ATOM 2613 C C . ARG A 1 339 ? 26.754 -5.877 1.951 1.00 52.31 339 ARG A C 1
ATOM 2615 O O . ARG A 1 339 ? 27.548 -6.643 2.489 1.00 52.31 339 ARG A O 1
ATOM 2622 N N . SER A 1 340 ? 25.954 -5.064 2.632 1.00 51.56 340 SER A N 1
ATOM 2623 C CA . SER A 1 340 ? 25.744 -5.181 4.073 1.00 51.56 340 SER A CA 1
ATOM 2624 C C . SER A 1 340 ? 24.395 -5.840 4.271 1.00 51.56 340 SER A C 1
ATOM 2626 O O . SER A 1 340 ? 23.389 -5.253 3.879 1.00 51.56 340 SER A O 1
ATOM 2628 N N . CYS A 1 341 ? 24.395 -7.031 4.856 1.00 52.78 341 CYS A N 1
ATOM 2629 C CA . CYS A 1 341 ? 23.188 -7.768 5.202 1.00 52.78 341 CYS A CA 1
ATOM 2630 C C . CYS A 1 341 ? 22.945 -7.637 6.707 1.00 52.78 341 CYS A C 1
ATOM 2632 O O . CYS A 1 341 ? 23.902 -7.736 7.481 1.00 52.78 341 CYS A O 1
ATOM 2634 N N . GLY A 1 342 ? 21.709 -7.338 7.098 1.00 49.59 342 GLY A N 1
ATOM 2635 C CA . GLY A 1 342 ? 21.288 -7.148 8.487 1.00 49.59 342 GLY A CA 1
ATOM 2636 C C . GLY A 1 342 ? 20.084 -7.992 8.847 1.00 49.59 342 GLY A C 1
ATOM 2637 O O . GLY A 1 342 ? 19.294 -8.308 7.925 1.00 49.59 342 GLY A O 1
#

Solvent-accessible surface area (backbone atoms only — not comparable to full-atom values): 19467 Å² total; per-residue (Å²): 133,79,84,75,83,67,50,59,28,39,44,32,44,23,20,60,74,60,74,66,71,83,59,92,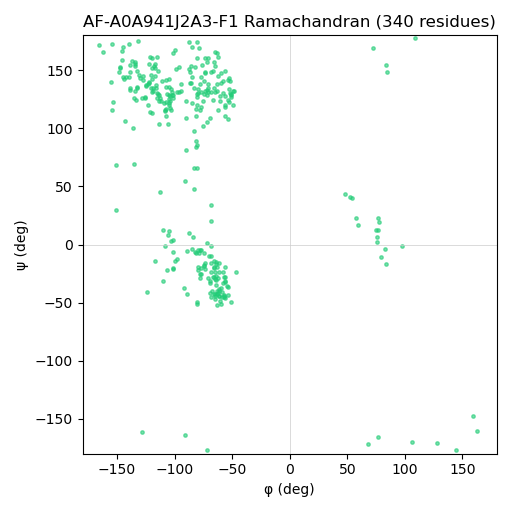62,59,67,72,56,90,43,41,68,55,57,51,54,56,52,59,49,28,50,44,62,60,79,67,68,75,48,75,63,47,51,65,46,32,31,80,43,78,46,72,59,40,99,68,51,90,81,16,38,30,41,74,45,60,47,79,91,38,45,87,44,39,48,54,27,31,58,54,96,92,38,73,37,65,64,68,81,64,44,46,31,68,44,41,46,70,26,41,53,32,33,39,36,22,47,52,72,73,85,46,64,91,83,42,73,34,66,44,46,42,36,43,38,39,38,40,94,93,42,76,51,73,52,73,50,60,34,32,50,34,63,75,42,69,59,30,87,89,55,84,81,80,67,46,75,42,50,34,78,36,66,75,83,36,44,34,78,62,94,82,41,75,51,90,83,59,68,88,68,66,56,66,64,49,55,52,49,51,52,50,53,38,43,76,71,75,41,55,74,90,35,52,46,69,52,58,44,51,45,64,23,7,58,50,53,64,52,57,35,28,36,43,62,24,38,28,57,32,86,36,85,92,84,40,74,46,64,32,38,35,36,36,38,34,52,34,44,38,64,52,92,88,62,70,70,56,25,60,49,46,77,44,49,47,50,60,72,79,56,45,17,64,58,19,19,57,46,72,67,75,67,84,95,65,72,50,105,49,73,57,78,67,36,28,22,71,39,54,49,35,47,66,59,44,94,98,32,81,85,28,35,44,29,40,50,46,81,49,92,97,53,79,79,43,73,52,70,89

InterPro domains:
  IPR013530 Protein-arginine deiminase, C-terminal [PF03068] (145-321)

Foldseek 3Di:
DPPDDAAEAAAQFFAAVLPQDDDPCLLPDQDQVSVVSLNCDGLLNDFDQPDDLSQQRWAKDKQDADDADQAKKKDKDKDPLCVVFKFKWWQDPNGTGGDDDIDGNVCNRHITIMTMHTNDACPDCVSPVQKIKMKMWMDGPNDIDMDIGIYGYFHWAFDAPPDQQQAAEWEDQDDAQAFFPFPPTPDSPDDDPPVVVVVVVVQVVCVVSVHHPVRYYYDAGDNRHSRPTPPLQFWTKTKGWGQDPPRDIDMAIETEGQQWWEADPVGDAIHGRSNSCVCSVPPRHRSYGYHYDDDPPPHPPGTDSQSGSNQKHWAAADVVRNRTWIWGWDDDPPDPTDIDTD

pLDDT: mean 88.37, std 14.33, range [30.06, 98.75]

Nearest PDB structures (foldseek):
  5n1b-assembly1_A-2  TM=7.599E-01  e=1.142E-15  Homo sapiens
  7d56-assembly1_C-2  TM=7.693E-01  e=4.269E-14  Homo sapiens
  7dan-assembly1_C-2  TM=7.754E-01  e=6.811E-14  Homo sapiens
  7dan-assembly2_B  TM=7.430E-01  e=1.221E-13  Homo sapiens
  7d56-assembly2_B  TM=7.620E-01  e=1.595E-12  Homo sapiens

Secondary structure (DSSP, 8-state):
------EEE-B--S-TT---PPPTTTTT---HHHHHHHHT-SGGGSS---STTHHHHSEEEEEPP----TT-EEEEEE-GGGTTTEEEEEEETTEEEE--SPEEHHHHHH-EEEEEEE-S--S-TTT--SEEEEEEEEEETTEEEEEEEEEEEPPPEEP-TTSPP--EEEEE--SSS---SSTT--TTT-----HHHHHHHHHHHHHHTT--GGGEEEEE--TTTTT---GGGTEEEEEEEEEEGGGEEEEEEEEEE---EE--TT----EE-GGGGHHHHHT-BTTEEEEE---TT---SS--GGGSGGGEEEEPPBTTBTT-EEEEEE--TTS--EEEE-

Mean predicted aligned error: 6.66 Å